Protein AF-A0A7S2W5F1-F1 (afdb_monomer_lite)

Organism: NCBI:txid49252

pLDDT: mean 77.16, std 18.02, range [29.55, 96.81]

Structure (mmCIF, N/CA/C/O backbone):
data_AF-A0A7S2W5F1-F1
#
_entry.id   AF-A0A7S2W5F1-F1
#
loop_
_atom_site.group_PDB
_atom_site.id
_atom_site.type_symbol
_atom_site.label_atom_id
_atom_site.label_alt_id
_atom_site.label_comp_id
_atom_site.label_asym_id
_atom_site.label_entity_id
_atom_site.label_seq_id
_atom_site.pdbx_PDB_ins_code
_atom_site.Cartn_x
_atom_site.Cartn_y
_atom_site.Cartn_z
_atom_site.occupancy
_atom_site.B_iso_or_equiv
_atom_site.auth_seq_id
_atom_site.auth_comp_id
_atom_site.auth_asym_id
_atom_site.auth_atom_id
_atom_site.pdbx_PDB_model_num
ATOM 1 N N . MET A 1 1 ? -7.943 10.386 21.290 1.00 49.34 1 MET A N 1
ATOM 2 C CA . MET A 1 1 ? -8.389 9.064 21.777 1.00 49.34 1 MET A CA 1
ATOM 3 C C . MET A 1 1 ? -7.141 8.239 22.047 1.00 49.34 1 MET A C 1
ATOM 5 O O . MET A 1 1 ? -6.298 8.182 21.162 1.00 49.34 1 MET A O 1
ATOM 9 N N . ASN A 1 2 ? -6.945 7.722 23.263 1.00 50.16 2 ASN A N 1
ATOM 10 C CA . ASN A 1 2 ? -5.728 6.978 23.593 1.00 50.16 2 ASN A CA 1
ATOM 11 C C . ASN A 1 2 ? -5.938 5.490 23.286 1.00 50.16 2 ASN A C 1
ATOM 13 O O . ASN A 1 2 ? -6.520 4.767 24.085 1.00 50.16 2 ASN A O 1
ATOM 17 N N . LEU A 1 3 ? -5.499 5.045 22.108 1.00 57.84 3 LEU A N 1
ATOM 18 C CA . LEU A 1 3 ? -5.614 3.647 21.672 1.00 57.84 3 LEU A CA 1
ATOM 19 C C . LEU A 1 3 ? -4.634 2.706 22.401 1.00 57.84 3 LEU A C 1
ATOM 21 O O . LEU A 1 3 ? -4.609 1.510 22.118 1.00 57.84 3 LEU A O 1
ATOM 25 N N . SER A 1 4 ? -3.827 3.213 23.343 1.00 61.28 4 SER A N 1
ATOM 26 C CA . SER A 1 4 ? -2.961 2.366 24.169 1.00 61.28 4 SER A CA 1
ATOM 27 C C . SER A 1 4 ? -3.756 1.465 25.118 1.00 61.28 4 SER A C 1
ATOM 29 O O . SER A 1 4 ? -3.290 0.377 25.460 1.00 61.28 4 SER A O 1
ATOM 31 N N . ASP A 1 5 ? -4.973 1.865 25.484 1.00 74.94 5 ASP A N 1
ATOM 32 C CA . ASP A 1 5 ? -5.845 1.087 26.350 1.00 74.94 5 ASP A CA 1
ATOM 33 C C . ASP A 1 5 ? -6.437 -0.137 25.621 1.00 74.94 5 ASP A C 1
ATOM 35 O O . ASP A 1 5 ? -6.997 -0.050 24.525 1.00 74.94 5 ASP A O 1
ATOM 39 N N . SER A 1 6 ? -6.282 -1.305 26.245 1.00 74.75 6 SER A N 1
ATOM 40 C CA . SER A 1 6 ? -6.742 -2.592 25.712 1.00 74.75 6 SER A CA 1
ATOM 41 C C . SER A 1 6 ? -8.266 -2.680 25.611 1.00 74.75 6 SER A C 1
ATOM 43 O O . SER A 1 6 ? -8.780 -3.266 24.659 1.00 74.75 6 SER A O 1
ATOM 45 N N . GLN A 1 7 ? -8.992 -2.043 26.535 1.00 77.00 7 GLN A N 1
ATOM 46 C CA . GLN A 1 7 ? -10.452 -2.028 26.531 1.00 77.00 7 GLN A CA 1
ATOM 47 C C . GLN A 1 7 ? -10.975 -1.189 25.361 1.00 77.00 7 GLN A C 1
ATOM 49 O O . GLN A 1 7 ? -11.834 -1.641 24.604 1.00 77.00 7 GLN A O 1
ATOM 54 N N . THR A 1 8 ? -10.384 -0.013 25.147 1.00 76.25 8 THR A N 1
ATOM 55 C CA . THR A 1 8 ? -10.672 0.845 23.991 1.00 76.25 8 THR A CA 1
ATOM 56 C C . THR A 1 8 ? -10.395 0.122 22.666 1.00 76.25 8 THR A C 1
ATOM 58 O O . THR A 1 8 ? -11.211 0.197 21.748 1.00 76.25 8 THR A O 1
ATOM 61 N N . ARG A 1 9 ? -9.295 -0.642 22.566 1.00 70.75 9 ARG A N 1
ATOM 62 C CA . ARG A 1 9 ? -9.002 -1.484 21.388 1.00 70.75 9 ARG A CA 1
ATOM 63 C C . ARG A 1 9 ? -10.037 -2.590 21.181 1.00 70.75 9 ARG A C 1
ATOM 65 O O . ARG A 1 9 ? -10.485 -2.782 20.054 1.00 70.75 9 ARG A O 1
ATOM 72 N N . GLY A 1 10 ? -10.455 -3.274 22.245 1.00 76.94 10 GLY A N 1
ATOM 73 C CA . GLY A 1 10 ? -11.486 -4.313 22.177 1.00 76.94 10 GLY A CA 1
ATOM 74 C C . GLY A 1 10 ? -12.832 -3.782 21.677 1.00 76.94 10 GLY A C 1
ATOM 75 O O . GLY A 1 10 ? -13.433 -4.374 20.782 1.00 76.94 10 GLY A O 1
ATOM 76 N N . ILE A 1 11 ? -13.263 -2.625 22.188 1.00 79.69 11 ILE A N 1
ATOM 77 C CA . ILE A 1 11 ? -14.489 -1.948 21.736 1.00 79.69 11 ILE A CA 1
ATOM 78 C C . ILE A 1 11 ? -14.371 -1.534 20.267 1.00 79.69 11 ILE A C 1
ATOM 80 O O . ILE A 1 11 ? -15.332 -1.688 19.511 1.00 79.69 11 ILE A O 1
ATOM 84 N N . LEU A 1 12 ? -13.204 -1.037 19.844 1.00 74.62 12 LEU A N 1
ATOM 85 C CA . LEU A 1 12 ? -12.971 -0.662 18.452 1.00 74.62 12 LEU A CA 1
ATOM 86 C C . LEU A 1 12 ? -13.108 -1.881 17.529 1.00 74.62 12 LEU A C 1
ATOM 88 O O . LEU A 1 12 ? -13.848 -1.816 16.558 1.00 74.62 12 LEU A O 1
ATOM 92 N N . ILE A 1 13 ? -12.469 -3.007 17.864 1.00 78.00 13 ILE A N 1
ATOM 93 C CA . ILE A 1 13 ? -12.552 -4.247 17.075 1.00 78.00 13 ILE A CA 1
ATOM 94 C C . ILE A 1 13 ? -14.000 -4.745 16.992 1.00 78.00 13 ILE A C 1
ATOM 96 O O . ILE A 1 13 ? -14.478 -5.058 15.906 1.00 78.00 13 ILE A O 1
ATOM 100 N N . GLN A 1 14 ? -14.723 -4.777 18.116 1.00 80.88 14 GLN A N 1
ATOM 101 C CA . GLN A 1 14 ? -16.132 -5.184 18.133 1.00 80.88 14 GLN A CA 1
ATOM 102 C C . GLN A 1 14 ? -17.005 -4.268 17.275 1.00 80.88 14 GLN A C 1
ATOM 104 O O . GLN A 1 14 ? -17.808 -4.752 16.481 1.00 80.88 14 GLN A O 1
ATOM 109 N N . SER A 1 15 ? -16.824 -2.953 17.402 1.00 77.88 15 SER A N 1
ATOM 110 C CA . SER A 1 15 ? -17.576 -1.975 16.613 1.00 77.88 15 SER A CA 1
ATOM 111 C C . SER A 1 15 ? -17.282 -2.134 15.127 1.00 77.88 15 SER A C 1
ATOM 113 O O . SER A 1 15 ? -18.192 -2.060 14.309 1.00 77.88 15 SER A O 1
ATOM 115 N N . VAL A 1 16 ? -16.031 -2.403 14.755 1.00 75.94 16 VAL A N 1
ATOM 116 C CA . VAL A 1 16 ? -15.701 -2.586 13.345 1.00 75.94 16 VAL A CA 1
ATOM 117 C C . VAL A 1 16 ? -16.269 -3.891 12.810 1.00 75.94 16 VAL A C 1
ATOM 119 O O . VAL A 1 16 ? -16.865 -3.870 11.746 1.00 75.94 16 VAL A O 1
ATOM 122 N N . ASN A 1 17 ? -16.193 -4.995 13.550 1.00 77.50 17 ASN A N 1
ATOM 123 C CA . ASN A 1 17 ? -16.805 -6.252 13.110 1.00 77.50 17 ASN A CA 1
ATOM 124 C C . ASN A 1 17 ? -18.324 -6.128 12.891 1.00 77.50 17 ASN A C 1
ATOM 126 O O . ASN A 1 17 ? -18.888 -6.852 12.075 1.00 77.50 17 ASN A O 1
ATOM 130 N N . LEU A 1 18 ? -18.986 -5.219 13.614 1.00 80.50 18 LEU A N 1
ATOM 131 C CA . LEU A 1 18 ? -20.414 -4.944 13.453 1.00 80.50 18 LEU A CA 1
ATOM 132 C C . LEU A 1 18 ? -20.710 -4.008 12.275 1.00 80.50 18 LEU A C 1
ATOM 134 O O . LEU A 1 18 ? -21.681 -4.232 11.558 1.00 80.50 18 LEU A O 1
ATOM 138 N N . TYR A 1 19 ? -19.887 -2.976 12.070 1.00 79.38 19 TYR A N 1
ATOM 139 C CA . TYR A 1 19 ? -20.209 -1.862 11.172 1.00 79.38 19 TYR A CA 1
ATOM 140 C C . TYR A 1 19 ? -19.257 -1.706 9.975 1.00 79.38 19 TYR A C 1
ATOM 142 O O . TYR A 1 19 ? -19.408 -0.758 9.207 1.00 79.38 19 TYR A O 1
ATOM 150 N N . SER A 1 20 ? -18.285 -2.600 9.768 1.00 74.25 20 SER A N 1
ATOM 151 C CA . SER A 1 20 ? -17.244 -2.474 8.732 1.00 74.25 20 SER A CA 1
ATOM 152 C C . SER A 1 20 ? -17.819 -2.197 7.343 1.00 74.25 20 SER A C 1
ATOM 154 O O . SER A 1 20 ? -17.382 -1.267 6.664 1.00 74.25 20 SER A O 1
ATOM 156 N N . LYS A 1 21 ? -18.862 -2.939 6.958 1.00 76.50 21 LYS A N 1
ATOM 157 C CA . LYS A 1 21 ? -19.559 -2.792 5.671 1.00 76.50 21 LYS A CA 1
ATOM 158 C C . LYS A 1 21 ? -20.173 -1.407 5.484 1.00 76.50 21 LYS A C 1
ATOM 160 O O . LYS A 1 21 ? -20.103 -0.843 4.398 1.00 76.50 21 LYS A O 1
ATOM 165 N N . GLU A 1 22 ? -20.754 -0.841 6.535 1.00 78.56 22 GLU A N 1
ATOM 166 C CA . GLU A 1 22 ? -21.352 0.498 6.501 1.00 78.56 22 GLU A CA 1
ATOM 167 C C . GLU A 1 22 ? -20.266 1.580 6.485 1.00 78.56 22 GLU A C 1
ATOM 169 O O . GLU A 1 22 ? -20.361 2.573 5.761 1.00 78.56 22 GLU A O 1
ATOM 174 N N . TRP A 1 23 ? -19.183 1.350 7.228 1.00 76.38 23 TRP A N 1
ATOM 175 C CA . TRP A 1 23 ? -18.046 2.260 7.320 1.00 76.38 23 TRP A CA 1
ATOM 176 C C . TRP A 1 23 ? -17.328 2.467 5.991 1.00 76.38 23 TRP A C 1
ATOM 178 O O . TRP A 1 23 ? -16.891 3.589 5.722 1.00 76.38 23 TRP A O 1
ATOM 188 N N . VAL A 1 24 ? -17.242 1.428 5.151 1.00 72.69 24 VAL A N 1
ATOM 189 C CA . VAL A 1 24 ? -16.678 1.514 3.790 1.00 72.69 24 VAL A CA 1
ATOM 190 C C . VAL A 1 24 ? -17.389 2.582 2.954 1.00 72.69 24 VAL A C 1
ATOM 192 O O . VAL A 1 24 ? -16.748 3.283 2.171 1.00 72.69 24 VAL A O 1
ATOM 195 N N . HIS A 1 25 ? -18.702 2.736 3.132 1.00 77.44 25 HIS A N 1
ATOM 196 C CA . HIS A 1 25 ? -19.520 3.674 2.361 1.00 77.44 25 HIS A CA 1
ATOM 197 C C . HIS A 1 25 ? -19.671 5.045 3.018 1.00 77.44 25 HIS A C 1
ATOM 199 O O . HIS A 1 25 ? -20.123 5.990 2.368 1.00 77.44 25 HIS A O 1
ATOM 205 N N . TRP A 1 26 ? -19.289 5.177 4.287 1.00 78.38 26 TRP A N 1
ATOM 206 C CA . TRP A 1 26 ? -19.363 6.452 4.977 1.00 78.38 26 TRP A CA 1
ATOM 207 C C . TRP A 1 26 ? -18.350 7.440 4.383 1.00 78.38 26 TRP A C 1
ATOM 209 O O . TRP A 1 26 ? -17.186 7.109 4.158 1.00 78.38 26 TRP A O 1
ATOM 219 N N . ARG A 1 27 ? -18.803 8.664 4.108 1.00 78.06 27 ARG A N 1
ATOM 220 C CA . ARG A 1 27 ? -17.997 9.746 3.534 1.00 78.06 27 ARG A CA 1
ATOM 221 C C . ARG A 1 27 ? -18.030 10.949 4.455 1.00 78.06 27 ARG A C 1
ATOM 223 O O . ARG A 1 27 ? -19.067 11.283 5.024 1.00 78.06 27 ARG A O 1
ATOM 230 N N . THR A 1 28 ? -16.887 11.598 4.585 1.00 83.69 28 THR A N 1
ATOM 231 C CA . THR A 1 28 ? -16.673 12.776 5.418 1.00 83.69 28 THR A CA 1
ATOM 232 C C . THR A 1 28 ? -15.712 13.724 4.705 1.00 83.69 28 THR A C 1
ATOM 234 O O . THR A 1 28 ? -14.936 13.300 3.855 1.00 83.69 28 THR A O 1
ATOM 237 N N . SER A 1 29 ? -15.685 14.999 5.093 1.00 87.31 29 SER A N 1
ATOM 238 C CA . SER A 1 29 ? -14.691 15.956 4.576 1.00 87.31 29 SER A CA 1
ATOM 239 C C . SER A 1 29 ? -13.243 15.590 4.934 1.00 87.31 29 SER A C 1
ATOM 241 O O . SER A 1 29 ? -12.304 16.122 4.348 1.00 87.31 29 SER A O 1
ATOM 243 N N . LEU A 1 30 ? -13.044 14.678 5.893 1.00 86.06 30 LEU A N 1
ATOM 244 C CA . LEU A 1 30 ? -11.728 14.136 6.224 1.00 86.06 30 LEU A CA 1
ATOM 245 C C . LEU A 1 30 ? -11.211 13.180 5.143 1.00 86.06 30 LEU A C 1
ATOM 247 O O . LEU A 1 30 ? -9.999 13.024 5.024 1.00 86.06 30 LEU A O 1
ATOM 251 N N . ASP A 1 31 ? -12.095 12.563 4.353 1.00 88.00 31 ASP A N 1
ATOM 252 C CA . ASP A 1 31 ? -11.690 11.717 3.226 1.00 88.00 31 ASP A CA 1
ATOM 253 C C . ASP A 1 31 ? -11.022 12.554 2.131 1.00 88.00 31 ASP A C 1
ATOM 255 O O . ASP A 1 31 ? -9.967 12.170 1.636 1.00 88.00 31 ASP A O 1
ATOM 259 N N . ASP A 1 32 ? -11.571 13.733 1.826 1.00 90.25 32 ASP A N 1
ATOM 260 C CA . ASP A 1 32 ? -10.995 14.651 0.835 1.00 90.25 32 ASP A CA 1
ATOM 261 C C . ASP A 1 32 ? -9.618 15.162 1.287 1.00 90.25 32 ASP A C 1
ATOM 263 O O . ASP A 1 32 ? -8.676 15.250 0.502 1.00 90.25 32 ASP A O 1
ATOM 267 N N . GLN A 1 33 ? -9.468 15.456 2.583 1.00 91.50 33 GLN A N 1
ATOM 268 C CA . GLN A 1 33 ? -8.180 15.860 3.156 1.00 91.50 33 GLN A CA 1
ATOM 269 C C . GLN A 1 33 ? -7.155 14.722 3.141 1.00 91.50 33 GLN A C 1
ATOM 271 O O . GLN A 1 33 ? -5.964 14.970 2.926 1.00 91.5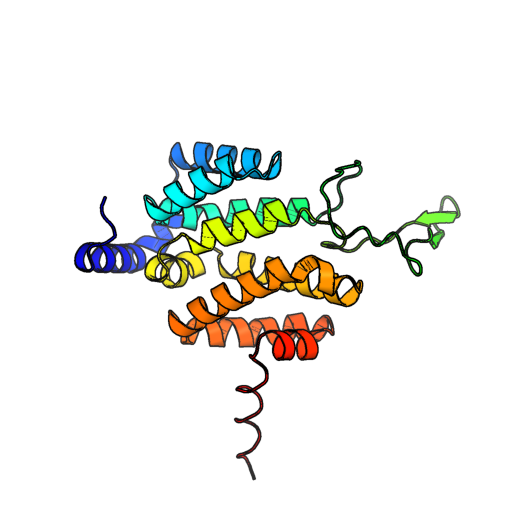0 33 GLN A O 1
ATOM 276 N N . LEU A 1 34 ? -7.604 13.485 3.376 1.00 93.12 34 LEU A N 1
ATOM 277 C CA . LEU A 1 34 ? -6.754 12.305 3.285 1.00 93.12 34 LEU A CA 1
ATOM 278 C C . LEU A 1 34 ? -6.281 12.096 1.844 1.00 93.12 34 LEU A C 1
ATOM 280 O O . LEU A 1 34 ? -5.085 11.900 1.649 1.00 93.12 34 LEU A O 1
ATOM 284 N N . ASP A 1 35 ? -7.173 12.199 0.854 1.00 93.69 35 ASP A N 1
ATOM 285 C CA . ASP A 1 35 ? -6.808 12.068 -0.564 1.00 93.69 35 ASP A CA 1
ATOM 286 C C . ASP A 1 35 ? -5.767 13.124 -0.960 1.00 93.69 35 ASP A C 1
ATOM 288 O O . ASP A 1 35 ? -4.676 12.775 -1.405 1.00 93.69 35 ASP A O 1
ATOM 292 N N . LEU A 1 36 ? -6.013 14.400 -0.641 1.00 93.44 36 LEU A N 1
ATOM 293 C CA . LEU A 1 36 ? -5.057 15.489 -0.888 1.00 93.44 36 LEU A CA 1
ATOM 294 C C . LEU A 1 36 ? -3.694 15.256 -0.220 1.00 93.44 36 LEU A C 1
ATOM 296 O O . LEU A 1 36 ? -2.648 15.558 -0.798 1.00 93.44 36 LEU A O 1
ATOM 300 N N . SER A 1 37 ? -3.683 14.716 1.001 1.00 93.56 37 SER A N 1
ATOM 301 C CA . SER A 1 37 ? -2.439 14.407 1.718 1.00 93.56 37 SER A CA 1
ATOM 302 C C . SER A 1 37 ? -1.668 13.265 1.049 1.00 93.56 37 SER A C 1
ATOM 304 O O . SER A 1 37 ? -0.441 13.321 0.956 1.00 93.56 37 SER A O 1
ATOM 306 N N . ILE A 1 38 ? -2.374 12.247 0.549 1.00 94.00 38 ILE A N 1
ATOM 307 C CA . ILE A 1 38 ? -1.786 11.131 -0.202 1.00 94.00 38 ILE A CA 1
ATOM 308 C C . ILE A 1 38 ? -1.260 11.611 -1.562 1.00 94.00 38 ILE A C 1
ATOM 310 O O . ILE A 1 38 ? -0.165 11.214 -1.960 1.00 94.00 38 ILE A O 1
ATOM 314 N N . GLU A 1 39 ? -1.978 12.492 -2.256 1.00 92.62 39 GLU A N 1
ATOM 315 C CA . GLU A 1 39 ? -1.513 13.116 -3.501 1.00 92.62 39 GLU A CA 1
ATOM 316 C C . GLU A 1 39 ? -0.250 13.955 -3.272 1.00 92.62 39 GLU A C 1
ATOM 318 O O . GLU A 1 39 ? 0.723 13.842 -4.019 1.00 92.62 39 GLU A O 1
ATOM 323 N N . CYS A 1 40 ? -0.214 14.740 -2.193 1.00 91.81 40 CYS A N 1
ATOM 324 C CA . CYS A 1 40 ? 0.966 15.508 -1.801 1.00 91.81 40 CYS A CA 1
ATOM 325 C C . CYS A 1 40 ? 2.171 14.605 -1.491 1.00 91.81 40 CYS A C 1
ATOM 327 O O . CYS A 1 40 ? 3.291 14.930 -1.889 1.00 91.81 40 CYS A O 1
ATOM 329 N N . LEU A 1 41 ? 1.952 13.465 -0.822 1.00 93.00 41 LEU A N 1
ATOM 330 C CA . LEU A 1 41 ? 2.987 12.449 -0.618 1.00 93.00 41 LEU A CA 1
ATOM 331 C C . LEU A 1 41 ? 3.478 11.876 -1.956 1.00 93.00 41 LEU A C 1
ATOM 333 O O . LEU A 1 41 ? 4.677 11.686 -2.124 1.00 93.00 41 LEU A O 1
ATOM 337 N N . ALA A 1 42 ? 2.576 11.618 -2.904 1.00 89.88 42 ALA A N 1
ATOM 338 C CA . ALA A 1 42 ? 2.919 11.082 -4.220 1.00 89.88 42 ALA A CA 1
ATOM 339 C C . ALA A 1 42 ? 3.779 12.047 -5.046 1.00 89.88 42 ALA A C 1
ATOM 341 O O . ALA A 1 42 ? 4.724 11.620 -5.704 1.00 89.88 42 ALA A O 1
ATOM 342 N N . MET A 1 43 ? 3.463 13.344 -4.998 1.00 87.50 43 MET A N 1
ATOM 343 C CA . MET A 1 43 ? 4.211 14.380 -5.715 1.00 87.50 43 MET A CA 1
ATOM 344 C C . MET A 1 43 ? 5.577 14.667 -5.088 1.00 87.50 43 MET A C 1
ATOM 346 O O . MET A 1 43 ? 6.505 15.059 -5.792 1.00 87.50 43 MET A O 1
ATOM 350 N N . ASN A 1 44 ? 5.696 14.527 -3.767 1.00 86.88 44 ASN A N 1
ATOM 351 C CA . ASN A 1 44 ? 6.930 14.789 -3.036 1.00 86.88 44 ASN A CA 1
ATOM 352 C C . ASN A 1 44 ? 7.025 13.857 -1.815 1.00 86.88 44 ASN A C 1
ATOM 354 O O . ASN A 1 44 ? 6.596 14.242 -0.716 1.00 86.88 44 ASN A O 1
ATOM 358 N N . PRO A 1 45 ? 7.590 12.645 -1.987 1.00 85.81 45 PRO A N 1
ATOM 359 C CA . PRO A 1 45 ? 7.716 11.657 -0.921 1.00 85.81 45 PRO A CA 1
ATOM 360 C C . PRO A 1 45 ? 8.796 12.070 0.088 1.00 85.81 45 PRO A C 1
ATOM 362 O O . PRO A 1 45 ? 9.915 11.561 0.098 1.00 85.81 45 PRO A O 1
ATOM 365 N N . ASN A 1 46 ? 8.468 13.033 0.947 1.00 88.81 46 ASN A N 1
ATOM 366 C CA . ASN A 1 46 ? 9.351 13.505 2.006 1.00 88.81 46 ASN A CA 1
ATOM 367 C C . ASN A 1 46 ? 8.924 12.994 3.387 1.00 88.81 46 ASN A C 1
ATOM 369 O O . ASN A 1 46 ? 7.753 12.719 3.662 1.00 88.81 46 ASN A O 1
ATOM 373 N N . GLN A 1 47 ? 9.904 12.955 4.291 1.00 89.56 47 GLN A N 1
ATOM 374 C CA . GLN A 1 47 ? 9.746 12.449 5.654 1.00 89.56 47 GLN A CA 1
ATOM 375 C C . GLN A 1 47 ? 8.645 13.174 6.444 1.00 89.56 47 GLN A C 1
ATOM 377 O O . GLN A 1 47 ? 7.982 12.566 7.280 1.00 89.56 47 GLN A O 1
ATOM 382 N N . ARG A 1 48 ? 8.414 14.469 6.185 1.00 91.50 48 ARG A N 1
ATOM 383 C CA . ARG A 1 48 ? 7.390 15.245 6.897 1.00 91.50 48 ARG A CA 1
ATOM 384 C C . ARG A 1 48 ? 5.981 14.785 6.523 1.00 91.50 48 ARG A C 1
ATOM 386 O O . ARG A 1 48 ? 5.165 14.591 7.419 1.00 91.50 48 ARG A O 1
ATOM 393 N N . GLN A 1 49 ? 5.696 14.607 5.232 1.00 91.62 49 GLN A N 1
ATOM 394 C CA . GLN A 1 49 ? 4.386 14.127 4.772 1.00 91.62 49 GLN A CA 1
ATOM 395 C C . GLN A 1 49 ? 4.110 12.711 5.270 1.00 91.62 49 GLN A C 1
ATOM 397 O O . GLN A 1 49 ? 3.035 12.430 5.801 1.00 91.62 49 GLN A O 1
ATOM 402 N N . GLN A 1 50 ? 5.123 11.849 5.191 1.00 94.50 50 GLN A N 1
ATOM 403 C CA . GLN A 1 50 ? 5.061 10.509 5.750 1.00 94.50 50 GLN A CA 1
ATOM 404 C C . GLN A 1 50 ? 4.727 10.536 7.252 1.00 94.50 50 GLN A C 1
ATOM 406 O O . GLN A 1 50 ? 3.793 9.865 7.677 1.00 94.50 50 GLN A O 1
ATOM 411 N N . GLN A 1 51 ? 5.432 11.341 8.056 1.00 94.31 51 GLN A N 1
ATOM 412 C CA . GLN A 1 51 ? 5.182 11.448 9.499 1.00 94.31 51 GLN A CA 1
ATOM 413 C C . GLN A 1 51 ? 3.762 11.919 9.819 1.00 94.31 51 GLN A C 1
ATOM 415 O O . GLN A 1 51 ? 3.135 11.376 10.726 1.00 94.31 51 GLN A O 1
ATOM 420 N N . ILE A 1 52 ? 3.241 12.905 9.082 1.00 93.88 52 ILE A N 1
ATOM 421 C CA . ILE A 1 52 ? 1.872 13.403 9.273 1.00 93.88 52 ILE A CA 1
ATOM 422 C C . ILE A 1 52 ? 0.862 12.276 9.036 1.00 93.88 52 ILE A C 1
ATOM 424 O O . ILE A 1 52 ? -0.014 12.053 9.874 1.00 93.88 52 ILE A O 1
ATOM 428 N N . LEU A 1 53 ? 1.007 11.537 7.935 1.00 95.81 53 LEU A N 1
ATOM 429 C CA . LEU A 1 53 ? 0.121 10.422 7.604 1.00 95.81 53 LEU A CA 1
ATOM 430 C C . LEU A 1 53 ? 0.271 9.246 8.580 1.00 95.81 53 LEU A C 1
ATOM 432 O O . LEU A 1 53 ? -0.735 8.659 8.967 1.00 95.81 53 LEU A O 1
ATOM 436 N N . SER A 1 54 ? 1.482 8.942 9.053 1.00 96.12 54 SER A N 1
ATOM 437 C CA . SER A 1 54 ? 1.700 7.926 10.091 1.00 96.12 54 SER A CA 1
ATOM 438 C C . SER A 1 54 ? 1.076 8.322 11.433 1.00 96.12 54 SER A C 1
ATOM 440 O O . SER A 1 54 ? 0.483 7.497 12.122 1.00 96.12 54 SER A O 1
ATOM 442 N N . GLU A 1 55 ? 1.167 9.590 11.833 1.00 94.06 55 GLU A N 1
ATOM 443 C CA . GLU A 1 55 ? 0.500 10.071 13.047 1.00 94.06 55 GLU A CA 1
ATOM 444 C C . GLU A 1 55 ? -1.025 10.055 12.902 1.00 94.06 55 GLU A C 1
ATOM 446 O O . GLU A 1 55 ? -1.734 9.701 13.849 1.00 94.06 55 GLU A O 1
ATOM 451 N N . LEU A 1 56 ? -1.542 10.376 11.714 1.00 93.69 56 LEU A N 1
ATOM 452 C CA . LEU A 1 56 ? -2.961 10.241 11.403 1.00 93.69 56 LEU A CA 1
ATOM 453 C C . LEU A 1 56 ? -3.409 8.776 11.496 1.00 93.69 56 LEU A C 1
ATOM 455 O O . LEU A 1 56 ? -4.417 8.497 12.139 1.00 93.69 56 LEU A O 1
ATOM 459 N N . ALA A 1 57 ? -2.636 7.845 10.936 1.00 94.31 57 ALA A N 1
ATOM 460 C CA . ALA A 1 57 ? -2.890 6.407 10.977 1.00 94.31 57 ALA A CA 1
ATOM 461 C C . ALA A 1 57 ? -2.911 5.846 12.405 1.00 94.31 57 ALA A C 1
ATOM 463 O O . ALA A 1 57 ? -3.786 5.051 12.747 1.00 94.31 57 ALA A O 1
ATOM 464 N N . LYS A 1 58 ? -2.016 6.321 13.277 1.00 91.62 58 LYS A N 1
ATOM 465 C CA . LYS A 1 58 ? -2.024 5.956 14.701 1.00 91.62 58 LYS A CA 1
ATOM 466 C C . LYS A 1 58 ? -3.235 6.512 15.445 1.00 91.62 58 LYS A C 1
ATOM 468 O O . LYS A 1 58 ? -3.755 5.843 16.328 1.00 91.62 58 LYS A O 1
ATOM 473 N N . ARG A 1 59 ? -3.658 7.747 15.148 1.00 89.94 59 ARG A N 1
ATOM 474 C CA . ARG A 1 59 ? -4.733 8.442 15.887 1.00 89.94 59 ARG A CA 1
ATOM 475 C C . ARG A 1 59 ? -6.134 8.088 15.394 1.00 89.94 59 ARG A C 1
ATOM 477 O O . ARG A 1 59 ? -7.057 8.024 16.204 1.00 89.94 59 ARG A O 1
ATOM 484 N N . TYR A 1 60 ? -6.282 7.870 14.091 1.00 88.94 60 TYR A N 1
ATOM 485 C CA . TYR A 1 60 ? -7.546 7.630 13.395 1.00 88.94 60 TYR A CA 1
ATOM 486 C C . TYR A 1 60 ? -7.410 6.442 12.430 1.00 88.94 60 TYR A C 1
ATOM 488 O O . TYR A 1 60 ? -7.570 6.599 11.217 1.00 88.94 60 TYR A O 1
ATOM 496 N N . PRO A 1 61 ? -7.124 5.233 12.943 1.00 89.88 61 PRO A N 1
ATOM 497 C CA . PRO A 1 61 ? -6.772 4.095 12.102 1.00 89.88 61 PRO A CA 1
ATOM 498 C C . PRO A 1 61 ? -7.873 3.727 11.109 1.00 89.88 61 PRO A C 1
ATOM 500 O O . PRO A 1 61 ? -7.577 3.479 9.951 1.00 89.88 61 PRO A O 1
ATOM 503 N N . LEU A 1 62 ? -9.146 3.785 11.503 1.00 87.81 62 LEU A N 1
ATOM 504 C CA . LEU A 1 62 ? -10.262 3.445 10.612 1.00 87.81 62 LEU A CA 1
ATOM 505 C C . LEU A 1 62 ? -10.410 4.398 9.421 1.00 87.81 62 LEU A C 1
ATOM 507 O O . LEU A 1 62 ? -10.773 3.956 8.334 1.00 87.81 62 LEU A O 1
ATOM 511 N N . LEU A 1 63 ? -10.088 5.683 9.606 1.00 90.56 63 LEU A N 1
ATOM 512 C CA . LEU A 1 63 ? -10.089 6.659 8.517 1.00 90.56 63 LEU A CA 1
ATOM 513 C C . LEU A 1 63 ? -9.022 6.293 7.476 1.00 90.56 63 LEU A C 1
ATOM 515 O O . LEU A 1 63 ? -9.308 6.249 6.282 1.00 90.56 63 LEU A O 1
ATOM 519 N N . VAL A 1 64 ? -7.806 5.981 7.932 1.00 93.25 64 VAL A N 1
ATOM 520 C CA . VAL A 1 64 ? -6.695 5.626 7.037 1.00 93.25 64 VAL A CA 1
ATOM 521 C C . VAL A 1 64 ? -6.905 4.254 6.397 1.00 93.25 64 VAL A C 1
ATOM 523 O O . VAL A 1 64 ? -6.657 4.102 5.204 1.00 93.25 64 VAL A O 1
ATOM 526 N N . VAL A 1 65 ? -7.428 3.278 7.146 1.00 91.88 65 VAL A N 1
ATOM 527 C CA . VAL A 1 65 ? -7.768 1.946 6.625 1.00 91.88 65 VAL A CA 1
ATOM 528 C C . VAL A 1 65 ? -8.808 2.049 5.504 1.00 91.88 65 VAL A C 1
ATOM 530 O O . VAL A 1 65 ? -8.633 1.433 4.456 1.00 91.88 65 VAL A O 1
ATOM 533 N N . ARG A 1 66 ? -9.833 2.900 5.647 1.00 89.88 66 ARG A N 1
ATOM 534 C CA . ARG A 1 66 ? -10.791 3.168 4.560 1.00 89.88 66 ARG A CA 1
ATOM 535 C C . ARG A 1 66 ? -10.117 3.776 3.328 1.00 89.88 66 ARG A C 1
ATOM 537 O O . ARG A 1 66 ? -10.529 3.503 2.203 1.00 89.88 66 ARG A O 1
ATOM 544 N N . GLY A 1 67 ? -9.061 4.561 3.525 1.00 91.62 67 GLY A N 1
ATOM 545 C CA . GLY A 1 67 ? -8.239 5.161 2.474 1.00 91.62 67 GLY A CA 1
ATOM 546 C C . GLY A 1 67 ? -7.229 4.225 1.797 1.00 91.62 67 GLY A C 1
ATOM 547 O O . GLY A 1 67 ? -6.530 4.677 0.894 1.00 91.62 67 GLY A O 1
ATOM 548 N N . ILE A 1 68 ? -7.138 2.936 2.157 1.00 94.50 68 ILE A N 1
ATOM 549 C CA . ILE A 1 68 ? -6.179 1.983 1.548 1.00 94.50 68 ILE A CA 1
ATOM 550 C C . ILE A 1 68 ? -6.276 1.937 0.015 1.00 94.50 68 ILE A C 1
ATOM 552 O O . ILE A 1 68 ? -5.261 1.860 -0.687 1.00 94.50 68 ILE A O 1
ATOM 556 N N . HIS A 1 69 ? -7.486 2.048 -0.529 1.00 92.62 69 HIS A N 1
ATOM 557 C CA . HIS A 1 69 ? -7.706 2.106 -1.973 1.00 92.62 69 HIS A CA 1
ATOM 558 C C . HIS A 1 69 ? -7.028 3.318 -2.643 1.00 92.62 69 HIS A C 1
ATOM 560 O O . HIS A 1 69 ? -6.583 3.204 -3.786 1.00 92.62 69 HIS A O 1
ATOM 566 N N . LEU A 1 70 ? -6.894 4.451 -1.941 1.00 94.44 70 LEU A N 1
ATOM 567 C CA . LEU A 1 70 ? -6.201 5.647 -2.431 1.00 94.44 70 LEU A CA 1
ATOM 568 C C . LEU A 1 70 ? -4.699 5.382 -2.548 1.00 94.44 70 LEU A C 1
ATOM 570 O O . LEU A 1 70 ? -4.124 5.608 -3.609 1.00 94.44 70 LEU A O 1
ATOM 574 N N . PHE A 1 71 ? -4.084 4.789 -1.518 1.00 96.31 71 PHE A N 1
ATOM 575 C CA . PHE A 1 71 ? -2.684 4.352 -1.580 1.00 96.31 71 PHE A CA 1
ATOM 576 C C . PHE A 1 71 ? -2.451 3.359 -2.721 1.00 96.31 71 PHE A C 1
ATOM 578 O O . PHE A 1 71 ? -1.509 3.503 -3.497 1.00 96.31 71 PHE A O 1
ATOM 585 N N . THR A 1 72 ? -3.351 2.386 -2.873 1.00 95.81 72 THR A N 1
ATOM 586 C CA . THR A 1 72 ? -3.291 1.395 -3.956 1.00 95.81 72 THR A CA 1
ATOM 587 C C . THR A 1 72 ? -3.356 2.066 -5.330 1.00 95.81 72 THR A C 1
ATOM 589 O O . THR A 1 72 ? -2.573 1.728 -6.218 1.00 95.81 72 THR A O 1
ATOM 592 N N . ARG A 1 73 ? -4.262 3.035 -5.518 1.00 95.06 73 ARG A N 1
ATOM 593 C CA . ARG A 1 73 ? -4.384 3.830 -6.751 1.00 95.06 73 ARG A CA 1
ATOM 594 C C . ARG A 1 73 ? -3.096 4.599 -7.040 1.00 95.06 73 ARG A C 1
ATOM 596 O O . ARG A 1 73 ? -2.581 4.504 -8.152 1.00 95.06 73 ARG A O 1
ATOM 603 N N . THR A 1 74 ? -2.559 5.291 -6.041 1.00 93.75 74 THR A N 1
ATOM 604 C CA . THR A 1 74 ? -1.326 6.078 -6.145 1.00 93.75 74 THR A CA 1
ATOM 605 C C . THR A 1 74 ? -0.125 5.214 -6.528 1.00 93.75 74 THR A C 1
ATOM 607 O O . THR A 1 74 ? 0.585 5.534 -7.477 1.00 93.75 74 THR A O 1
ATOM 610 N N . LEU A 1 75 ? 0.076 4.069 -5.869 1.00 94.38 75 LEU A N 1
ATOM 611 C CA . LEU A 1 75 ? 1.178 3.158 -6.197 1.00 94.38 75 LEU A CA 1
ATOM 612 C C . LEU A 1 75 ? 1.003 2.492 -7.572 1.00 94.38 75 LEU A C 1
ATOM 614 O O . LEU A 1 75 ? 1.978 2.315 -8.304 1.00 94.38 75 LEU A O 1
ATOM 618 N N . LYS A 1 76 ? -0.235 2.160 -7.972 1.00 93.19 76 LYS A N 1
ATOM 619 C CA . LYS A 1 76 ? -0.523 1.661 -9.329 1.00 93.19 76 LYS A CA 1
ATOM 620 C C . LYS A 1 76 ? -0.123 2.688 -10.386 1.00 93.19 76 LYS A C 1
ATOM 622 O O . LYS A 1 76 ? 0.464 2.301 -11.398 1.00 93.19 76 LYS A O 1
ATOM 627 N N . GLN A 1 77 ? -0.428 3.964 -10.152 1.00 90.81 77 GLN A N 1
ATOM 628 C CA . GLN A 1 77 ? -0.047 5.067 -11.034 1.00 90.81 77 GLN A CA 1
ATOM 629 C C . GLN A 1 77 ? 1.468 5.290 -11.056 1.00 90.81 77 GLN A C 1
ATOM 631 O O . GLN A 1 77 ? 2.016 5.458 -12.138 1.00 90.81 77 GLN A O 1
ATOM 636 N N . ASP A 1 78 ? 2.152 5.224 -9.912 1.00 88.38 78 ASP A N 1
ATOM 637 C CA . ASP A 1 78 ? 3.611 5.382 -9.847 1.00 88.38 78 ASP A CA 1
ATOM 638 C C . ASP A 1 78 ? 4.361 4.274 -10.604 1.00 88.38 78 ASP A C 1
ATOM 640 O O . ASP A 1 78 ? 5.272 4.562 -11.380 1.00 88.38 78 ASP A O 1
ATOM 644 N N . GLY A 1 79 ? 3.923 3.019 -10.445 1.00 86.12 79 GLY A N 1
ATOM 645 C CA . GLY A 1 79 ? 4.446 1.886 -11.215 1.00 86.12 79 GLY A CA 1
ATOM 646 C C . GLY A 1 79 ? 4.034 1.900 -12.694 1.00 86.12 79 GLY A C 1
ATOM 647 O O . GLY A 1 79 ? 4.561 1.124 -13.495 1.00 86.12 79 GLY A O 1
ATOM 648 N N . SER A 1 80 ? 3.088 2.764 -13.076 1.00 84.06 80 SER A N 1
ATOM 649 C CA . SER A 1 80 ? 2.714 2.985 -14.470 1.00 84.06 80 SER A CA 1
ATOM 650 C C . SER A 1 80 ? 3.635 4.033 -15.095 1.00 84.06 80 SER A C 1
ATOM 652 O O . SER A 1 80 ? 4.013 5.029 -14.483 1.00 84.06 80 SER A O 1
ATOM 654 N N . PHE A 1 81 ? 4.020 3.815 -16.349 1.00 67.19 81 PHE A N 1
ATOM 655 C CA . PHE A 1 81 ? 4.935 4.711 -17.049 1.00 67.19 81 PHE A CA 1
ATOM 656 C C . PHE A 1 81 ? 4.369 6.142 -17.153 1.00 67.19 81 PHE A C 1
ATOM 658 O O . PHE A 1 81 ? 3.315 6.349 -17.756 1.00 67.19 81 PHE A O 1
ATOM 665 N N . SER A 1 82 ? 5.107 7.138 -16.644 1.00 55.16 82 SER A N 1
ATOM 666 C CA . SER A 1 82 ? 4.924 8.549 -17.008 1.00 55.16 82 SER A CA 1
ATOM 667 C C . SER A 1 82 ? 6.083 8.991 -17.907 1.00 55.16 82 SER A C 1
ATOM 669 O O . SER A 1 82 ? 7.242 8.647 -17.681 1.00 55.16 82 SER A O 1
ATOM 671 N N . LYS A 1 83 ? 5.760 9.731 -18.973 1.00 48.75 83 LYS A N 1
ATOM 672 C CA . LYS A 1 83 ? 6.667 10.104 -20.076 1.00 48.75 83 LYS A CA 1
ATOM 673 C C . LYS A 1 83 ? 7.837 11.029 -19.696 1.00 48.75 83 LYS A C 1
ATOM 675 O O . LYS A 1 83 ? 8.576 11.427 -20.592 1.00 48.75 83 LYS A O 1
ATOM 680 N N . TYR A 1 84 ? 8.030 11.379 -18.426 1.00 43.22 84 TYR A N 1
ATOM 681 C CA . TYR A 1 84 ? 8.929 12.464 -18.039 1.00 43.22 84 TYR A CA 1
ATOM 682 C C . TYR A 1 84 ? 9.985 12.066 -17.007 1.00 43.22 84 TYR A C 1
ATOM 684 O O . TYR A 1 84 ? 9.884 11.079 -16.284 1.00 43.22 84 TYR A O 1
ATOM 692 N N . SER A 1 85 ? 11.079 12.819 -17.060 1.00 46.97 85 SER A N 1
ATOM 693 C CA . SER A 1 85 ? 12.334 12.633 -16.350 1.00 46.97 85 SER A CA 1
ATOM 694 C C . SER A 1 85 ? 12.207 12.891 -14.849 1.00 46.97 85 SER A C 1
ATOM 696 O O . SER A 1 85 ? 12.730 13.883 -14.351 1.00 46.97 85 SER A O 1
ATOM 698 N N . ASP A 1 86 ? 11.565 11.988 -14.121 1.00 53.38 86 ASP A N 1
ATOM 699 C CA . ASP A 1 86 ? 11.623 12.023 -12.662 1.00 53.38 86 ASP A CA 1
ATOM 700 C C . ASP A 1 86 ? 12.955 11.410 -12.216 1.00 53.38 86 ASP A C 1
ATOM 702 O O . ASP A 1 86 ? 13.190 10.205 -12.336 1.00 53.38 86 ASP A O 1
ATOM 706 N N . ILE A 1 87 ? 13.859 12.279 -11.759 1.00 52.72 87 ILE A N 1
ATOM 707 C CA . ILE A 1 87 ? 15.226 11.972 -11.298 1.00 52.72 87 ILE A CA 1
ATOM 708 C C . ILE A 1 87 ? 15.221 10.980 -10.114 1.00 52.72 87 ILE A C 1
ATOM 710 O O . ILE A 1 87 ? 16.221 10.315 -9.859 1.00 52.72 87 ILE A O 1
ATOM 714 N N . GLU A 1 88 ? 14.082 10.821 -9.437 1.00 55.19 88 GLU A N 1
ATOM 715 C CA . GLU A 1 88 ? 13.914 9.984 -8.244 1.00 55.19 88 GLU A CA 1
ATOM 716 C C . GLU A 1 88 ? 13.353 8.580 -8.530 1.00 55.19 88 GLU A C 1
ATOM 718 O O . GLU A 1 88 ? 13.312 7.732 -7.632 1.00 55.19 88 GLU A O 1
ATOM 723 N N . LYS A 1 89 ? 12.953 8.291 -9.778 1.00 60.38 89 LYS A N 1
ATOM 724 C CA . LYS A 1 89 ? 12.423 6.972 -10.141 1.00 60.38 89 LYS A CA 1
ATOM 725 C C . LYS A 1 89 ? 13.540 5.932 -10.246 1.00 60.38 89 LYS A C 1
ATOM 727 O O . LYS A 1 89 ? 14.430 6.012 -11.095 1.00 60.38 89 LYS A O 1
ATOM 732 N N . ARG A 1 90 ? 13.456 4.903 -9.403 1.00 61.22 90 ARG A N 1
ATOM 733 C CA . ARG A 1 90 ? 14.277 3.687 -9.456 1.00 61.22 90 ARG A CA 1
ATOM 734 C C . ARG A 1 90 ? 13.714 2.706 -10.491 1.00 61.22 90 ARG A C 1
ATOM 736 O O . ARG A 1 90 ? 12.640 2.915 -11.057 1.00 61.22 90 ARG A O 1
ATOM 743 N N . GLY A 1 91 ? 14.492 1.672 -10.813 1.00 50.94 91 GLY A N 1
ATOM 744 C CA . GLY A 1 91 ? 14.157 0.696 -11.861 1.00 50.94 91 GLY A CA 1
ATOM 745 C C . GLY A 1 91 ? 14.651 1.061 -13.269 1.00 50.94 91 GLY A C 1
ATOM 746 O O . GLY A 1 91 ? 14.462 0.298 -14.212 1.00 50.94 91 GLY A O 1
ATOM 747 N N . ARG A 1 92 ? 15.371 2.183 -13.440 1.00 52.62 92 ARG A N 1
ATOM 748 C CA . ARG A 1 92 ? 16.121 2.436 -14.680 1.00 52.62 92 ARG A CA 1
ATOM 749 C C . ARG A 1 92 ? 17.331 1.515 -14.754 1.00 52.62 92 ARG A C 1
ATOM 751 O O . ARG A 1 92 ? 18.448 1.893 -14.412 1.00 52.62 92 ARG A O 1
ATOM 758 N N . VAL A 1 93 ? 17.113 0.309 -15.258 1.00 47.31 93 VAL A N 1
ATOM 759 C CA . VAL A 1 93 ? 18.198 -0.460 -15.847 1.00 47.31 93 VAL A CA 1
ATOM 760 C C . VAL A 1 93 ? 18.625 0.277 -17.115 1.00 47.31 93 VAL A C 1
ATOM 762 O O . VAL A 1 93 ? 18.033 0.127 -18.179 1.00 47.31 93 VAL A O 1
ATOM 765 N N . ASN A 1 94 ? 19.657 1.111 -16.988 1.00 44.03 94 ASN A N 1
ATOM 766 C CA . ASN A 1 94 ? 20.439 1.589 -18.131 1.00 44.03 94 ASN A CA 1
ATOM 767 C C . ASN A 1 94 ? 21.297 0.460 -18.744 1.00 44.03 94 ASN A C 1
ATOM 769 O O . ASN A 1 94 ? 21.960 0.680 -19.753 1.00 44.03 94 ASN A O 1
ATOM 773 N N . ASN A 1 95 ? 21.264 -0.752 -18.178 1.00 38.59 95 ASN A N 1
ATOM 774 C CA . ASN A 1 95 ? 21.973 -1.916 -18.692 1.00 38.59 95 ASN A CA 1
ATOM 775 C C . ASN A 1 95 ? 21.088 -2.820 -19.570 1.00 38.59 95 ASN A C 1
ATOM 777 O O . ASN A 1 95 ? 20.353 -3.674 -19.094 1.00 38.59 95 ASN A O 1
ATOM 781 N N . LEU A 1 96 ? 21.240 -2.636 -20.882 1.00 49.12 96 LEU A N 1
ATOM 782 C CA . LEU A 1 96 ? 21.618 -3.718 -21.798 1.00 49.12 96 LEU A CA 1
ATOM 783 C C . LEU A 1 96 ? 20.814 -5.029 -21.678 1.00 49.12 96 LEU A C 1
ATOM 785 O O . LEU A 1 96 ? 21.188 -5.900 -20.903 1.00 49.12 96 LEU A O 1
ATOM 789 N N . LEU A 1 97 ? 19.762 -5.175 -22.499 1.00 44.16 97 LEU A N 1
ATOM 790 C CA . LEU A 1 97 ? 19.539 -6.349 -23.377 1.00 44.16 97 LEU A CA 1
ATOM 791 C C . LEU A 1 97 ? 18.185 -6.293 -24.119 1.00 44.16 97 LEU A C 1
ATOM 793 O O . LEU A 1 97 ? 18.120 -6.779 -25.237 1.00 44.16 97 LEU A O 1
ATOM 797 N N . ASN A 1 98 ? 17.143 -5.638 -23.577 1.00 48.56 98 ASN A N 1
ATOM 798 C CA . ASN A 1 98 ? 15.774 -5.715 -24.143 1.00 48.56 98 ASN A CA 1
ATOM 799 C C . ASN A 1 98 ? 15.033 -4.376 -24.350 1.00 48.56 98 ASN A C 1
ATOM 801 O O . ASN A 1 98 ? 13.842 -4.377 -24.646 1.00 48.56 98 ASN A O 1
ATOM 805 N N . ASN A 1 99 ? 15.700 -3.226 -24.210 1.00 54.28 99 ASN A N 1
ATOM 806 C CA . ASN A 1 99 ? 15.056 -1.909 -24.372 1.00 54.28 99 ASN A CA 1
ATOM 807 C C . ASN A 1 99 ? 15.317 -1.263 -25.748 1.00 54.28 99 ASN A C 1
ATOM 809 O O . ASN A 1 99 ? 15.100 -0.058 -25.938 1.00 54.28 99 ASN A O 1
ATOM 813 N N . GLU A 1 100 ? 15.813 -2.051 -26.705 1.00 58.09 100 GLU A N 1
ATOM 814 C CA . GLU A 1 100 ? 15.905 -1.613 -28.091 1.00 58.09 100 GLU A CA 1
ATOM 815 C C . GLU A 1 100 ? 14.499 -1.512 -28.693 1.00 58.09 100 GLU A C 1
ATOM 817 O O . GLU A 1 100 ? 13.653 -2.373 -28.444 1.00 58.09 100 GLU A O 1
ATOM 822 N N . PRO A 1 101 ? 14.204 -0.445 -29.453 1.00 66.12 101 PRO A N 1
ATOM 823 C CA . PRO A 1 101 ? 12.928 -0.350 -30.135 1.00 66.12 101 PRO A CA 1
ATOM 824 C C . PRO A 1 101 ? 12.771 -1.526 -31.107 1.00 66.12 101 PRO A C 1
ATOM 826 O O . PRO A 1 101 ? 13.595 -1.695 -32.002 1.00 66.12 101 PRO A O 1
ATOM 829 N N . MET A 1 102 ? 11.711 -2.309 -30.936 1.00 70.12 102 MET A N 1
ATOM 830 C CA . MET A 1 102 ? 11.338 -3.402 -31.827 1.00 70.12 102 MET A CA 1
ATOM 831 C C . MET A 1 102 ? 10.514 -2.872 -32.995 1.00 70.12 102 MET A C 1
ATOM 833 O O . MET A 1 102 ? 9.744 -1.925 -32.845 1.00 70.12 102 MET A O 1
ATOM 837 N N . ASP A 1 103 ? 10.632 -3.511 -34.149 1.00 79.50 103 ASP A N 1
ATOM 838 C CA . ASP A 1 103 ? 9.872 -3.142 -35.336 1.00 79.50 103 ASP A CA 1
ATOM 839 C C . ASP A 1 103 ? 8.480 -3.796 -35.313 1.00 79.50 103 ASP A C 1
ATOM 841 O O . ASP A 1 103 ? 8.323 -5.000 -35.518 1.00 79.50 103 ASP A O 1
ATOM 845 N N . ALA A 1 104 ? 7.443 -2.991 -35.091 1.00 77.38 104 ALA A N 1
ATOM 846 C CA . ALA A 1 104 ? 6.048 -3.375 -35.246 1.00 77.38 104 ALA A CA 1
ATOM 847 C C . ALA A 1 104 ? 5.571 -3.039 -36.663 1.00 77.38 104 ALA A C 1
ATOM 849 O O . ALA A 1 104 ? 5.508 -1.873 -37.062 1.00 77.38 104 ALA A O 1
ATOM 850 N N . ARG A 1 105 ? 5.204 -4.065 -37.437 1.00 83.19 105 ARG A N 1
ATOM 851 C CA . ARG A 1 105 ? 4.575 -3.871 -38.749 1.00 83.19 105 ARG A CA 1
ATOM 852 C C . ARG A 1 105 ? 3.113 -3.484 -38.565 1.00 83.19 105 ARG A C 1
ATOM 854 O O . ARG A 1 105 ? 2.339 -4.228 -37.973 1.00 83.19 105 ARG A O 1
ATOM 861 N N . THR A 1 106 ? 2.741 -2.337 -39.114 1.00 83.81 106 THR A N 1
ATOM 862 C CA . THR A 1 106 ? 1.364 -1.835 -39.153 1.00 83.81 106 THR A CA 1
ATOM 863 C C . THR A 1 106 ? 0.923 -1.622 -40.600 1.00 83.81 106 THR A C 1
ATOM 865 O O . THR A 1 106 ? 1.746 -1.652 -41.516 1.00 83.81 106 THR A O 1
ATOM 868 N N . SER A 1 107 ? -0.363 -1.341 -40.821 1.00 84.56 107 SER A N 1
ATOM 869 C CA . SER A 1 107 ? -0.889 -0.936 -42.135 1.00 84.56 107 SER A CA 1
ATOM 870 C C . SER A 1 107 ? -0.259 0.353 -42.682 1.00 84.56 107 SER A C 1
ATOM 872 O O . SER A 1 107 ? -0.378 0.624 -43.872 1.00 84.56 107 SER A O 1
ATOM 874 N N . PHE A 1 108 ? 0.414 1.138 -41.833 1.00 85.56 108 PHE A N 1
ATOM 875 C CA . PHE A 1 108 ? 1.054 2.410 -42.181 1.00 85.56 108 PHE A CA 1
ATOM 876 C C . PHE A 1 108 ? 2.582 2.307 -42.334 1.00 85.56 108 PHE A C 1
ATOM 878 O O . PHE A 1 108 ? 3.236 3.312 -42.596 1.00 85.56 108 PHE A O 1
ATOM 885 N N . GLY A 1 109 ? 3.163 1.112 -42.163 1.00 89.44 109 GLY A N 1
ATOM 886 C CA . GLY A 1 109 ? 4.608 0.879 -42.229 1.00 89.44 109 GLY A CA 1
ATOM 887 C C . GLY A 1 109 ? 5.188 0.274 -40.949 1.00 89.44 109 GLY A C 1
ATOM 888 O O . GLY A 1 109 ? 4.464 -0.266 -40.107 1.00 89.44 109 GLY A O 1
ATOM 889 N N . ILE A 1 110 ? 6.515 0.336 -40.822 1.00 85.94 110 ILE A N 1
ATOM 890 C CA . ILE A 1 110 ? 7.255 -0.183 -39.666 1.00 85.94 110 ILE A CA 1
ATOM 891 C C . ILE A 1 110 ? 7.359 0.914 -38.604 1.00 85.94 110 ILE A C 1
ATOM 893 O O . ILE A 1 110 ? 7.923 1.978 -38.857 1.00 85.94 110 ILE A O 1
ATOM 897 N N . LEU A 1 111 ? 6.824 0.647 -37.413 1.00 81.38 111 LEU A N 1
ATOM 898 C CA . LEU A 1 111 ? 6.947 1.510 -36.242 1.00 81.38 111 LEU A CA 1
ATOM 899 C C . LEU A 1 111 ? 7.931 0.909 -35.248 1.00 81.38 111 LEU A C 1
ATOM 901 O O . LEU A 1 111 ? 7.869 -0.276 -34.948 1.00 81.38 111 LEU A O 1
ATOM 905 N N . LYS A 1 112 ? 8.781 1.751 -34.669 1.00 77.12 112 LYS A N 1
ATOM 906 C CA . LYS A 1 112 ? 9.656 1.364 -33.564 1.00 77.12 112 LYS A CA 1
ATOM 907 C C . LYS A 1 112 ? 8.899 1.451 -32.241 1.00 77.12 112 LYS A C 1
ATOM 909 O O . LYS A 1 112 ? 8.532 2.544 -31.814 1.00 77.12 112 LYS A O 1
ATOM 914 N N . VAL A 1 113 ? 8.676 0.316 -31.586 1.00 67.56 113 VAL A N 1
ATOM 915 C CA . VAL A 1 113 ? 7.949 0.203 -30.314 1.00 67.56 113 VAL A CA 1
ATOM 916 C C . VAL A 1 113 ? 8.873 -0.257 -29.192 1.00 67.56 113 VAL A C 1
ATOM 918 O O . VAL A 1 113 ? 9.758 -1.078 -29.399 1.00 67.56 113 VAL A O 1
ATOM 921 N N . ARG A 1 114 ? 8.663 0.255 -27.979 1.00 68.88 114 ARG A N 1
ATOM 922 C CA . ARG A 1 114 ? 9.277 -0.294 -26.764 1.00 68.88 114 ARG A CA 1
ATOM 923 C C . ARG A 1 114 ? 8.176 -0.859 -25.889 1.00 68.88 114 ARG A C 1
ATOM 925 O O . ARG A 1 114 ? 7.207 -0.158 -25.603 1.00 68.88 114 ARG A O 1
ATOM 932 N N . VAL A 1 115 ? 8.326 -2.112 -25.481 1.00 63.94 115 VAL A N 1
ATOM 933 C CA . VAL A 1 115 ? 7.420 -2.741 -24.521 1.00 63.94 115 VAL A CA 1
ATOM 934 C C . VAL A 1 115 ? 7.969 -2.470 -23.129 1.00 63.94 115 VAL A C 1
ATOM 936 O O . VAL A 1 115 ? 9.093 -2.846 -22.814 1.00 63.94 115 VAL A O 1
ATOM 939 N N . THR A 1 116 ? 7.183 -1.791 -22.301 1.00 67.31 116 THR A N 1
ATOM 940 C CA . THR A 1 116 ? 7.521 -1.536 -20.899 1.00 67.31 116 THR A CA 1
ATOM 941 C C . THR A 1 116 ? 6.497 -2.216 -20.006 1.00 67.31 116 THR A C 1
ATOM 943 O O . THR A 1 116 ? 5.296 -2.003 -20.176 1.00 67.31 116 THR A O 1
ATOM 946 N N . HIS A 1 117 ? 6.965 -3.005 -19.044 1.00 72.00 117 HIS A N 1
ATOM 947 C CA . HIS A 1 117 ? 6.106 -3.640 -18.049 1.00 72.00 117 HIS A CA 1
ATOM 948 C C . HIS A 1 117 ? 5.747 -2.651 -16.932 1.00 72.00 117 HIS A C 1
ATOM 950 O O . HIS A 1 117 ? 6.531 -1.758 -16.599 1.00 72.00 117 HIS A O 1
ATOM 956 N N . TRP A 1 118 ? 4.561 -2.811 -16.339 1.00 85.06 118 TRP A N 1
ATOM 957 C CA . TRP A 1 118 ? 4.225 -2.113 -15.097 1.00 85.06 118 TRP A CA 1
ATOM 958 C C . TRP A 1 118 ? 5.251 -2.466 -14.016 1.00 85.06 118 TRP A C 1
ATOM 960 O O . TRP A 1 118 ? 5.719 -3.600 -13.956 1.00 85.06 118 TRP A O 1
ATOM 970 N N . GLY A 1 119 ? 5.621 -1.497 -13.183 1.00 80.00 119 GLY A N 1
ATOM 971 C CA . GLY A 1 119 ? 6.611 -1.689 -12.130 1.00 80.00 119 GLY A CA 1
ATOM 972 C C . GLY A 1 119 ? 8.048 -1.773 -12.643 1.00 80.00 119 GLY A C 1
ATOM 973 O O . GLY A 1 119 ? 8.946 -1.957 -11.832 1.00 80.00 119 GLY A O 1
ATOM 974 N N . TYR A 1 120 ? 8.299 -1.602 -13.951 1.00 78.12 120 TYR A N 1
ATOM 975 C CA . TYR A 1 120 ? 9.657 -1.452 -14.495 1.00 78.12 120 TYR A CA 1
ATOM 976 C C . TYR A 1 120 ? 10.363 -0.224 -13.902 1.00 78.12 120 TYR A C 1
ATOM 978 O O . TYR A 1 120 ? 11.559 -0.256 -13.638 1.00 78.12 120 TYR A O 1
ATOM 986 N N . SER A 1 121 ? 9.612 0.850 -13.650 1.00 79.62 121 SER A N 1
ATOM 987 C CA . SER A 1 121 ? 10.084 2.053 -12.971 1.00 79.62 121 SER A CA 1
ATOM 988 C C . SER A 1 121 ? 9.107 2.437 -11.866 1.00 79.62 121 SER A C 1
ATOM 990 O O . SER A 1 121 ? 7.903 2.273 -12.044 1.00 79.62 121 SER A O 1
ATOM 992 N N . PHE A 1 122 ? 9.631 2.904 -10.735 1.00 86.75 122 PHE A N 1
ATOM 993 C CA . PHE A 1 122 ? 8.845 3.260 -9.554 1.00 86.75 122 PHE A CA 1
ATOM 994 C C . PHE A 1 122 ? 9.650 4.176 -8.620 1.00 86.75 122 PHE A C 1
ATOM 996 O O . PHE A 1 122 ? 10.879 4.246 -8.705 1.00 86.75 122 PHE A O 1
ATOM 1003 N N . THR A 1 123 ? 8.981 4.848 -7.692 1.00 87.81 123 THR A N 1
ATOM 1004 C CA . THR A 1 123 ? 9.597 5.779 -6.739 1.00 87.81 123 THR A CA 1
ATOM 1005 C C . THR A 1 123 ? 9.772 5.107 -5.375 1.00 87.81 123 THR A C 1
ATOM 1007 O O . THR A 1 123 ? 8.876 5.149 -4.538 1.00 87.81 123 THR A O 1
ATOM 1010 N N . GLU A 1 124 ? 10.916 4.466 -5.102 1.00 87.00 124 GLU A N 1
ATOM 1011 C CA . GLU A 1 124 ? 11.109 3.705 -3.846 1.00 87.00 124 GLU A CA 1
ATOM 1012 C C . GLU A 1 124 ? 10.785 4.482 -2.554 1.00 87.00 124 GLU A C 1
ATOM 1014 O O . GLU A 1 124 ? 10.150 3.887 -1.676 1.00 87.00 124 GLU A O 1
ATOM 1019 N N . PRO A 1 125 ? 11.130 5.780 -2.411 1.00 89.31 125 PRO A N 1
ATOM 1020 C CA . PRO A 1 125 ? 10.723 6.562 -1.244 1.00 89.31 125 PRO A CA 1
ATOM 1021 C C . PRO A 1 125 ? 9.204 6.605 -1.036 1.00 89.31 125 PRO A C 1
ATOM 1023 O O . PRO A 1 125 ? 8.747 6.501 0.101 1.00 89.31 125 PRO A O 1
ATOM 1026 N N . LEU A 1 126 ? 8.414 6.681 -2.113 1.00 92.38 126 LEU A N 1
ATOM 1027 C CA . LEU A 1 126 ? 6.951 6.645 -2.051 1.00 92.38 126 LEU A CA 1
ATOM 1028 C C . LEU A 1 126 ? 6.450 5.283 -1.568 1.00 92.38 126 LEU A C 1
ATOM 1030 O O . LEU A 1 126 ? 5.669 5.215 -0.624 1.00 92.38 126 LEU A O 1
ATOM 1034 N N . TRP A 1 127 ? 6.936 4.196 -2.168 1.00 94.25 127 TRP A N 1
ATOM 1035 C CA . TRP A 1 127 ? 6.537 2.833 -1.797 1.00 94.25 127 TRP A CA 1
ATOM 1036 C C . TRP A 1 127 ? 6.893 2.510 -0.348 1.00 94.25 127 TRP A C 1
ATOM 1038 O O . TRP A 1 127 ? 6.081 1.947 0.385 1.00 94.25 127 TRP A O 1
ATOM 1048 N N . THR A 1 128 ? 8.085 2.925 0.079 1.00 93.50 128 THR A N 1
ATOM 1049 C CA . THR A 1 128 ? 8.543 2.781 1.463 1.00 93.50 128 THR A CA 1
ATOM 1050 C C . THR A 1 128 ? 7.678 3.603 2.414 1.00 93.50 128 THR A C 1
ATOM 1052 O O . THR A 1 128 ? 7.216 3.068 3.417 1.00 93.50 128 THR A O 1
ATOM 1055 N N . SER A 1 129 ? 7.389 4.863 2.069 1.00 95.19 129 SER A N 1
ATOM 1056 C CA . SER A 1 129 ? 6.545 5.746 2.882 1.00 95.19 129 SER A CA 1
ATOM 1057 C C . SER A 1 129 ? 5.141 5.179 3.059 1.00 95.19 129 SER A C 1
ATOM 1059 O O . SER A 1 129 ? 4.624 5.169 4.171 1.00 95.19 129 SER A O 1
ATOM 1061 N N . VAL A 1 130 ? 4.526 4.677 1.981 1.00 96.75 130 VAL A N 1
ATOM 1062 C CA . VAL A 1 130 ? 3.199 4.052 2.048 1.00 96.75 130 VAL A CA 1
ATOM 1063 C C . VAL A 1 130 ? 3.224 2.841 2.971 1.00 96.75 130 VAL A C 1
ATOM 1065 O O . VAL A 1 130 ? 2.364 2.738 3.841 1.00 96.75 130 VAL A O 1
ATOM 1068 N N . LEU A 1 131 ? 4.218 1.962 2.837 1.00 96.06 131 LEU A N 1
ATOM 1069 C CA . LEU A 1 131 ? 4.332 0.795 3.708 1.00 96.06 131 LEU A CA 1
ATOM 1070 C C . LEU A 1 131 ? 4.497 1.202 5.182 1.00 96.06 131 LEU A C 1
ATOM 1072 O O . LEU A 1 131 ? 3.796 0.680 6.039 1.00 96.06 131 LEU A O 1
ATOM 1076 N N . GLU A 1 132 ? 5.327 2.206 5.476 1.00 95.38 132 GLU A N 1
ATOM 1077 C CA . GLU A 1 132 ? 5.524 2.722 6.839 1.00 95.38 132 GLU A CA 1
ATOM 1078 C C . GLU A 1 132 ? 4.275 3.409 7.420 1.00 95.38 132 GLU A C 1
ATOM 1080 O O . GLU A 1 132 ? 4.028 3.334 8.626 1.00 95.38 132 GLU A O 1
ATOM 1085 N N . ILE A 1 133 ? 3.466 4.076 6.591 1.00 96.81 133 ILE A N 1
ATOM 1086 C CA . ILE A 1 133 ? 2.170 4.628 7.010 1.00 96.81 133 ILE A CA 1
ATOM 1087 C C . ILE A 1 133 ? 1.210 3.491 7.361 1.00 96.81 133 ILE A C 1
ATOM 1089 O O . ILE A 1 133 ? 0.581 3.531 8.418 1.00 96.81 133 ILE A O 1
ATOM 1093 N N . ILE A 1 134 ? 1.127 2.462 6.519 1.00 96.44 134 ILE A N 1
ATOM 1094 C CA . ILE A 1 134 ? 0.261 1.305 6.757 1.00 96.44 134 ILE A CA 1
ATOM 1095 C C . ILE A 1 134 ? 0.695 0.537 8.011 1.00 96.44 134 ILE A C 1
ATOM 1097 O O . ILE A 1 134 ? -0.140 0.272 8.870 1.00 96.44 134 ILE A O 1
ATOM 1101 N N . ASP A 1 135 ? 1.991 0.283 8.187 1.00 94.81 135 ASP A N 1
ATOM 1102 C CA . ASP A 1 135 ? 2.545 -0.404 9.364 1.00 94.81 135 ASP A CA 1
ATOM 1103 C C . ASP A 1 135 ? 2.368 0.391 10.669 1.00 94.81 135 ASP A C 1
ATOM 1105 O O . ASP A 1 135 ? 2.473 -0.164 11.764 1.00 94.81 135 ASP A O 1
ATOM 1109 N N . SER A 1 136 ? 2.092 1.696 10.582 1.00 95.00 136 SER A N 1
ATOM 1110 C CA . SER A 1 136 ? 1.801 2.526 11.755 1.00 95.00 136 SER A CA 1
ATOM 1111 C C . SER A 1 136 ? 0.365 2.378 12.274 1.00 95.00 136 SER A C 1
ATOM 1113 O O . SER A 1 136 ? 0.072 2.799 13.397 1.00 95.00 136 SER A O 1
ATOM 1115 N N . ILE A 1 137 ? -0.524 1.761 11.488 1.00 94.06 137 ILE A N 1
ATOM 1116 C CA . ILE A 1 137 ? -1.884 1.412 11.906 1.00 94.06 137 ILE A CA 1
ATOM 1117 C C . ILE A 1 137 ? -1.786 0.281 12.945 1.00 94.06 137 ILE A C 1
ATOM 1119 O O . ILE A 1 137 ? -1.064 -0.691 12.719 1.00 94.06 137 ILE A O 1
ATOM 1123 N N . PRO A 1 138 ? -2.521 0.340 14.074 1.00 91.75 138 PRO A N 1
ATOM 1124 C CA . PRO A 1 138 ? -2.562 -0.762 15.029 1.00 91.75 138 PRO A CA 1
ATOM 1125 C C . PRO A 1 138 ? -2.921 -2.082 14.336 1.00 91.75 138 PRO A C 1
ATOM 1127 O O . PRO A 1 138 ? -3.942 -2.175 13.649 1.00 91.75 138 PRO A O 1
ATOM 1130 N N . LYS A 1 139 ? -2.078 -3.103 14.517 1.00 91.12 139 LYS A N 1
ATOM 1131 C CA . LYS A 1 139 ? -2.155 -4.386 13.799 1.00 91.12 139 LYS A CA 1
ATOM 1132 C C . LYS A 1 139 ? -3.515 -5.073 13.931 1.00 91.12 139 LYS A C 1
ATOM 1134 O O . LYS A 1 139 ? -3.992 -5.677 12.977 1.00 91.12 139 LYS A O 1
ATOM 1139 N N . GLU A 1 140 ? -4.159 -4.944 15.089 1.00 85.44 140 GLU A N 1
ATOM 1140 C CA . GLU A 1 140 ? -5.469 -5.533 15.360 1.00 85.44 140 GLU A CA 1
ATOM 1141 C C . GLU A 1 140 ? -6.567 -4.879 14.513 1.00 85.44 140 GLU A C 1
ATOM 1143 O O . GLU A 1 140 ? -7.551 -5.522 14.169 1.00 85.44 140 GLU A O 1
ATOM 1148 N N . VAL A 1 141 ? -6.384 -3.610 14.142 1.00 87.19 141 VAL A N 1
ATOM 1149 C CA . VAL A 1 141 ? -7.289 -2.882 13.250 1.00 87.19 141 VAL A CA 1
ATOM 1150 C C . VAL A 1 141 ? -6.947 -3.183 11.796 1.00 87.19 141 VAL A C 1
ATOM 1152 O O . VAL A 1 141 ? -7.840 -3.508 11.015 1.00 87.19 141 VAL A O 1
ATOM 1155 N N . LEU A 1 142 ? -5.661 -3.123 11.441 1.00 92.00 142 LEU A N 1
ATOM 1156 C CA . LEU A 1 142 ? -5.186 -3.343 10.077 1.00 92.00 142 LEU A CA 1
ATOM 1157 C C . LEU A 1 142 ? -5.547 -4.743 9.558 1.00 92.00 142 LEU A C 1
ATOM 1159 O O . LEU A 1 142 ? -6.139 -4.862 8.490 1.00 92.00 142 LEU A O 1
ATOM 1163 N N . TYR A 1 143 ? -5.245 -5.794 10.324 1.00 90.31 143 TYR A N 1
ATOM 1164 C CA . TYR A 1 143 ? -5.428 -7.186 9.891 1.00 90.31 143 TYR A CA 1
ATOM 1165 C C . TYR A 1 143 ? -6.797 -7.785 10.227 1.00 90.31 143 TYR A C 1
ATOM 1167 O O . TYR A 1 143 ? -7.048 -8.938 9.885 1.00 90.31 143 TYR A O 1
ATOM 1175 N N . ALA A 1 144 ? -7.685 -7.029 10.873 1.00 84.44 144 ALA A N 1
ATOM 1176 C CA . ALA A 1 144 ? -9.103 -7.373 10.947 1.00 84.44 144 ALA A CA 1
ATOM 1177 C C . ALA A 1 144 ? -9.878 -6.608 9.867 1.00 84.44 144 ALA A C 1
ATOM 1179 O O . ALA A 1 144 ? -10.396 -7.183 8.917 1.00 84.44 144 ALA A O 1
ATOM 1180 N N . CYS A 1 145 ? -9.876 -5.283 9.975 1.00 83.62 145 CYS A N 1
ATOM 1181 C CA . CYS A 1 145 ? -10.736 -4.394 9.201 1.00 83.62 145 CYS A CA 1
ATOM 1182 C C . CYS A 1 145 ? -10.145 -4.086 7.828 1.00 83.62 145 CYS A C 1
ATOM 1184 O O . CYS A 1 145 ? -10.863 -3.976 6.839 1.00 83.62 145 CYS A O 1
ATOM 1186 N N . GLY A 1 146 ? -8.821 -3.935 7.761 1.00 87.31 146 GLY A N 1
ATOM 1187 C CA . GLY A 1 146 ? -8.143 -3.565 6.524 1.00 87.31 146 GLY A CA 1
ATOM 1188 C C . GLY A 1 146 ? -8.285 -4.604 5.429 1.00 87.31 146 GLY A C 1
ATOM 1189 O O . GLY A 1 146 ? -8.303 -4.228 4.261 1.00 87.31 146 GLY A O 1
ATOM 1190 N N . ILE A 1 147 ? -8.479 -5.876 5.779 1.00 88.62 147 ILE A N 1
ATOM 1191 C CA . ILE A 1 147 ? -8.742 -6.943 4.808 1.00 88.62 147 ILE A CA 1
ATOM 1192 C C . ILE A 1 147 ? -9.986 -6.617 3.976 1.00 88.62 147 ILE A C 1
ATOM 1194 O O . ILE A 1 147 ? -9.916 -6.628 2.749 1.00 88.62 147 ILE A O 1
ATOM 1198 N N . GLU A 1 148 ? -11.091 -6.247 4.626 1.00 84.75 148 GLU A N 1
ATOM 1199 C CA . GLU A 1 148 ? -12.336 -5.865 3.944 1.00 84.75 148 GLU A CA 1
ATOM 1200 C C . GLU A 1 148 ? -12.223 -4.523 3.204 1.00 84.75 148 GLU A C 1
ATOM 1202 O O . GLU A 1 148 ? -12.987 -4.258 2.279 1.00 84.75 148 GLU A O 1
ATOM 1207 N N . MET A 1 149 ? -11.256 -3.682 3.584 1.00 87.69 149 MET A N 1
ATOM 1208 C CA . MET A 1 149 ? -11.022 -2.358 2.994 1.00 87.69 149 MET A CA 1
ATOM 1209 C C . MET A 1 149 ? -9.897 -2.337 1.941 1.00 87.69 149 MET A C 1
ATOM 1211 O O . MET A 1 149 ? -9.428 -1.266 1.556 1.00 87.69 149 MET A O 1
ATOM 1215 N N . GLY A 1 150 ? -9.478 -3.505 1.440 1.00 89.31 150 GLY A N 1
ATOM 1216 C CA . GLY A 1 150 ? -8.554 -3.615 0.303 1.00 89.31 150 GLY A CA 1
ATOM 1217 C C . GLY A 1 150 ? -7.071 -3.728 0.667 1.00 89.31 150 GLY A C 1
ATOM 1218 O O . GLY A 1 150 ? -6.214 -3.530 -0.193 1.00 89.31 150 GLY A O 1
ATOM 1219 N N . LEU A 1 151 ? -6.727 -4.070 1.915 1.00 94.31 151 LEU A N 1
ATOM 1220 C CA . LEU A 1 151 ? -5.336 -4.317 2.327 1.00 94.31 151 LEU A CA 1
ATOM 1221 C C . LEU A 1 151 ? -4.667 -5.392 1.466 1.00 94.31 151 LEU A C 1
ATOM 1223 O O . LEU A 1 151 ? -3.509 -5.242 1.084 1.00 94.31 151 L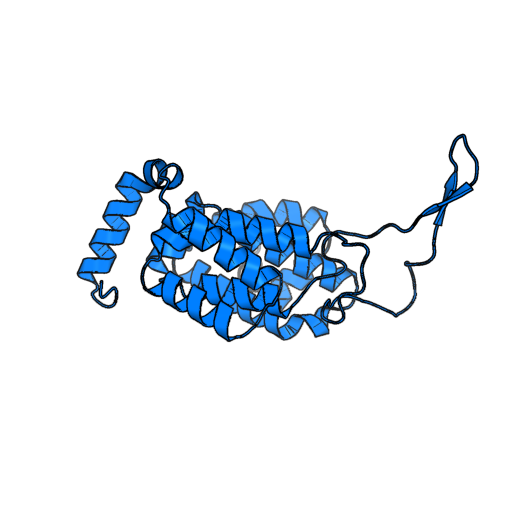EU A O 1
ATOM 1227 N N . LEU A 1 152 ? -5.392 -6.464 1.140 1.00 92.81 152 LEU A N 1
ATOM 1228 C CA . LEU A 1 152 ? -4.847 -7.560 0.338 1.00 92.81 152 LEU A CA 1
ATOM 1229 C C . LEU A 1 152 ? -4.488 -7.106 -1.083 1.00 92.81 152 LEU A C 1
ATOM 1231 O O . LEU A 1 152 ? -3.467 -7.540 -1.612 1.00 92.81 152 LEU A O 1
ATOM 1235 N N . ASP A 1 153 ? -5.258 -6.184 -1.669 1.00 92.44 153 ASP A N 1
ATOM 1236 C CA . ASP A 1 153 ? -4.949 -5.596 -2.978 1.00 92.44 153 ASP A CA 1
ATOM 1237 C C . ASP A 1 153 ? -3.670 -4.757 -2.929 1.00 92.44 153 ASP A C 1
ATOM 1239 O O . ASP A 1 153 ? -2.848 -4.809 -3.848 1.00 92.44 153 ASP A O 1
ATOM 1243 N N . LEU A 1 154 ? -3.481 -4.007 -1.840 1.00 95.31 154 LEU A N 1
ATOM 1244 C CA . LEU A 1 154 ? -2.268 -3.234 -1.611 1.00 95.31 154 LEU A CA 1
ATOM 1245 C C . LEU A 1 154 ? -1.048 -4.155 -1.451 1.00 95.31 154 LEU A C 1
ATOM 1247 O O . LEU A 1 154 ? -0.033 -3.945 -2.114 1.00 95.31 154 LEU A O 1
ATOM 1251 N N . LEU A 1 155 ? -1.143 -5.207 -0.631 1.00 93.25 155 LEU A N 1
ATOM 1252 C CA . LEU A 1 155 ? -0.062 -6.185 -0.450 1.00 93.25 155 LEU A CA 1
ATOM 1253 C C . LEU A 1 155 ? 0.265 -6.927 -1.757 1.00 93.25 155 LEU A C 1
ATOM 1255 O O . LEU A 1 155 ? 1.438 -7.101 -2.091 1.00 93.25 155 LEU A O 1
ATOM 1259 N N . ASN A 1 156 ? -0.752 -7.295 -2.542 1.00 90.44 156 ASN A N 1
ATOM 1260 C CA . ASN A 1 156 ? -0.580 -7.892 -3.870 1.00 90.44 156 ASN A CA 1
ATOM 1261 C C . ASN A 1 156 ? 0.193 -6.975 -4.823 1.00 90.44 156 ASN A C 1
ATOM 1263 O O . ASN A 1 156 ? 0.992 -7.445 -5.640 1.00 90.44 156 ASN A O 1
ATOM 1267 N N . LEU A 1 157 ? -0.019 -5.665 -4.710 1.00 92.00 157 LEU A N 1
ATOM 1268 C CA . LEU A 1 157 ? 0.694 -4.675 -5.502 1.00 92.00 157 LEU A CA 1
ATOM 1269 C C . LEU A 1 157 ? 2.184 -4.610 -5.132 1.00 92.00 157 LEU A C 1
ATOM 1271 O O . LEU A 1 157 ? 3.027 -4.606 -6.030 1.00 92.00 157 LEU A O 1
ATOM 1275 N N . PHE A 1 158 ? 2.516 -4.636 -3.836 1.00 92.06 158 PHE A N 1
ATOM 1276 C CA . PHE A 1 158 ? 3.904 -4.742 -3.365 1.00 92.06 158 PHE A CA 1
ATOM 1277 C C . PHE A 1 158 ? 4.575 -6.027 -3.860 1.00 92.06 158 PHE A C 1
ATOM 1279 O O . PHE A 1 158 ? 5.666 -5.968 -4.428 1.00 92.06 158 PHE A O 1
A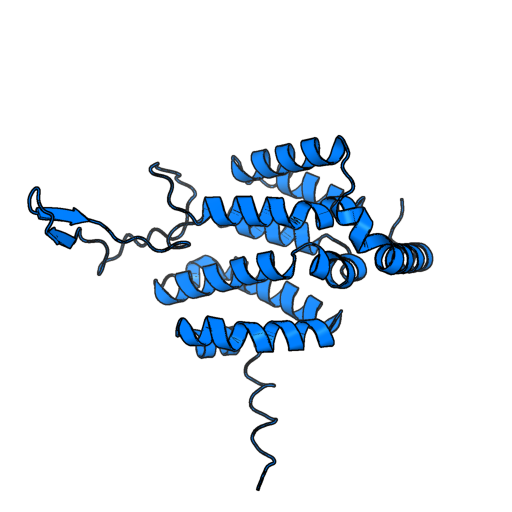TOM 1286 N N . MET A 1 159 ? 3.906 -7.176 -3.726 1.00 88.25 159 MET A N 1
ATOM 1287 C CA . MET A 1 159 ? 4.430 -8.455 -4.219 1.00 88.25 159 MET A CA 1
ATOM 1288 C C . MET A 1 159 ? 4.667 -8.432 -5.733 1.00 88.25 159 MET A C 1
ATOM 1290 O O . MET A 1 159 ? 5.711 -8.886 -6.203 1.00 88.25 159 MET A O 1
ATOM 1294 N N . SER A 1 160 ? 3.738 -7.844 -6.493 1.00 87.00 160 SER A N 1
ATOM 1295 C CA . SER A 1 160 ? 3.860 -7.702 -7.947 1.00 87.00 160 SER A CA 1
ATOM 1296 C C . SER A 1 160 ? 5.051 -6.830 -8.343 1.00 87.00 160 SER A C 1
ATOM 1298 O O . SER A 1 160 ? 5.795 -7.203 -9.246 1.00 87.00 160 SER A O 1
ATOM 1300 N N . LEU A 1 161 ? 5.269 -5.695 -7.665 1.00 87.25 161 LEU A N 1
ATOM 1301 C CA . LEU A 1 161 ? 6.424 -4.838 -7.943 1.00 87.25 161 LEU A CA 1
ATOM 1302 C C . LEU A 1 161 ? 7.730 -5.600 -7.709 1.00 87.25 161 LEU A C 1
ATOM 1304 O O . LEU A 1 161 ? 8.635 -5.561 -8.539 1.00 87.25 161 LEU A O 1
ATOM 1308 N N . ILE A 1 162 ? 7.832 -6.305 -6.584 1.00 85.75 162 ILE A N 1
ATOM 1309 C CA . ILE A 1 162 ? 9.045 -7.037 -6.226 1.00 85.75 162 ILE A CA 1
ATOM 1310 C C . ILE A 1 162 ? 9.312 -8.160 -7.233 1.00 85.75 162 ILE A C 1
ATOM 1312 O O . ILE A 1 162 ? 10.464 -8.326 -7.632 1.00 85.75 162 ILE A O 1
ATOM 1316 N N . ALA A 1 163 ? 8.282 -8.885 -7.679 1.00 80.81 163 ALA A N 1
ATOM 1317 C CA . ALA A 1 163 ? 8.414 -9.892 -8.732 1.00 80.81 163 ALA A CA 1
ATOM 1318 C C . ALA A 1 163 ? 9.007 -9.293 -10.016 1.00 80.81 163 ALA A C 1
ATOM 1320 O O . ALA A 1 163 ? 10.038 -9.767 -10.491 1.00 80.81 163 ALA A O 1
ATOM 1321 N N . VAL A 1 164 ? 8.443 -8.180 -10.497 1.00 80.56 164 VAL A N 1
ATOM 1322 C CA . VAL A 1 164 ? 8.950 -7.473 -11.685 1.00 80.56 164 VAL A CA 1
ATOM 1323 C C . VAL A 1 164 ? 10.402 -7.029 -11.492 1.00 80.56 164 VAL A C 1
ATOM 1325 O O . VAL A 1 164 ? 11.240 -7.216 -12.368 1.00 80.56 164 VAL A O 1
ATOM 1328 N N . GLN A 1 165 ? 10.746 -6.467 -10.335 1.00 80.06 165 GLN A N 1
ATOM 1329 C CA . GLN A 1 165 ? 12.108 -5.999 -10.063 1.00 80.06 165 GLN A CA 1
ATOM 1330 C C . GLN A 1 165 ? 13.125 -7.152 -9.942 1.00 80.06 165 GLN A C 1
ATOM 1332 O O . GLN A 1 165 ? 14.307 -6.967 -10.240 1.00 80.06 165 GLN A O 1
ATOM 1337 N N . VAL A 1 166 ? 12.691 -8.344 -9.519 1.00 77.62 166 VAL A N 1
ATOM 1338 C CA . VAL A 1 166 ? 13.518 -9.561 -9.554 1.00 77.62 166 VAL A CA 1
ATOM 1339 C C . VAL A 1 166 ? 13.748 -10.011 -10.996 1.00 77.62 166 VAL A C 1
ATOM 1341 O O . VAL A 1 166 ? 14.897 -10.243 -11.364 1.00 77.62 166 VAL A O 1
ATOM 1344 N N . GLU A 1 167 ? 12.701 -10.061 -11.820 1.00 73.56 167 GLU A N 1
ATOM 1345 C CA . GLU A 1 167 ? 12.787 -10.451 -13.238 1.00 73.56 167 GLU A CA 1
ATOM 1346 C C . GLU A 1 167 ? 13.674 -9.514 -14.060 1.00 73.56 167 GLU A C 1
ATOM 1348 O O . GLU A 1 167 ? 14.448 -9.958 -14.904 1.00 73.56 167 GLU A O 1
ATOM 1353 N N . VAL A 1 168 ? 13.613 -8.213 -13.775 1.00 71.50 168 VAL A N 1
ATOM 1354 C CA . VAL A 1 168 ? 14.422 -7.188 -14.451 1.00 71.50 168 VAL A CA 1
ATOM 1355 C C . VAL A 1 168 ? 15.873 -7.153 -13.917 1.00 71.50 168 VAL A C 1
ATOM 1357 O O . VAL A 1 168 ? 16.700 -6.379 -14.395 1.00 71.50 168 VAL A O 1
ATOM 1360 N N . GLY A 1 169 ? 16.227 -8.007 -12.947 1.00 65.50 169 GLY A N 1
ATOM 1361 C CA . GLY A 1 169 ? 17.604 -8.158 -12.457 1.00 65.50 169 GLY A CA 1
ATOM 1362 C C . GLY A 1 169 ? 18.080 -7.034 -11.531 1.00 65.50 169 GLY A C 1
ATOM 1363 O O . GLY A 1 169 ? 19.279 -6.858 -11.326 1.00 65.50 169 GLY A O 1
ATOM 1364 N N . VAL A 1 170 ? 17.153 -6.273 -10.945 1.00 68.50 170 VAL A N 1
ATOM 1365 C CA . VAL A 1 170 ? 17.414 -5.112 -10.069 1.00 68.50 170 VAL A CA 1
ATOM 1366 C C . VAL A 1 170 ? 17.032 -5.363 -8.615 1.00 68.50 170 VAL A C 1
ATOM 1368 O O . VAL A 1 170 ? 16.857 -4.446 -7.813 1.00 68.50 170 VAL A O 1
ATOM 1371 N N . SER A 1 171 ? 16.964 -6.636 -8.235 1.00 67.56 171 SER A N 1
ATOM 1372 C CA . SER A 1 171 ? 16.528 -7.083 -6.915 1.00 67.56 171 SER A CA 1
ATOM 1373 C C . SER A 1 171 ? 17.329 -6.509 -5.742 1.00 67.56 171 SER A C 1
ATOM 1375 O O . SER A 1 171 ? 16.809 -6.465 -4.628 1.00 67.56 171 SER A O 1
ATOM 1377 N N . SER A 1 172 ? 18.588 -6.121 -5.965 1.00 67.44 172 SER A N 1
ATOM 1378 C CA . SER A 1 172 ? 19.464 -5.513 -4.956 1.00 67.44 172 SER A CA 1
ATOM 1379 C C . SER A 1 172 ? 19.054 -4.080 -4.604 1.00 67.44 172 SER A C 1
ATOM 1381 O O . SER A 1 172 ? 19.224 -3.667 -3.456 1.00 67.44 172 SER A O 1
ATOM 1383 N N . TYR A 1 173 ? 18.451 -3.344 -5.545 1.00 71.25 173 TYR A N 1
ATOM 1384 C CA . TYR A 1 173 ? 18.010 -1.960 -5.342 1.00 71.25 173 TYR A CA 1
ATOM 1385 C C . TYR A 1 173 ? 16.723 -1.834 -4.531 1.00 71.25 173 TYR A C 1
ATOM 1387 O O . TYR A 1 173 ? 16.389 -0.727 -4.128 1.00 71.25 173 TYR A O 1
ATOM 1395 N N . ILE A 1 174 ? 16.032 -2.948 -4.279 1.00 81.44 174 ILE A N 1
ATOM 1396 C CA . ILE A 1 174 ? 14.780 -3.004 -3.512 1.00 81.44 174 ILE A CA 1
ATOM 1397 C C . ILE A 1 174 ? 14.934 -3.742 -2.179 1.00 81.44 174 ILE A C 1
ATOM 1399 O O . ILE A 1 174 ? 13.958 -4.235 -1.619 1.00 81.44 174 ILE A O 1
ATOM 1403 N N . SER A 1 175 ? 16.163 -3.876 -1.676 1.00 82.25 175 SER A N 1
ATOM 1404 C CA . SER A 1 175 ? 16.462 -4.624 -0.447 1.00 82.25 175 SER A CA 1
ATOM 1405 C C . SER A 1 175 ? 15.751 -4.057 0.786 1.00 82.25 175 SER A C 1
ATOM 1407 O O . SER A 1 175 ? 15.234 -4.824 1.599 1.00 82.25 175 SER A O 1
ATOM 1409 N N . ILE A 1 176 ? 15.663 -2.728 0.894 1.00 85.94 176 ILE A N 1
ATOM 1410 C CA . ILE A 1 176 ? 14.967 -2.039 1.989 1.00 85.94 176 ILE A CA 1
ATOM 1411 C C . ILE A 1 176 ? 13.470 -2.336 1.924 1.00 85.94 176 ILE A C 1
ATOM 1413 O O . ILE A 1 176 ? 12.888 -2.784 2.914 1.00 85.94 176 ILE A O 1
ATOM 1417 N N . LEU A 1 177 ? 12.864 -2.146 0.748 1.00 87.62 177 LEU A N 1
ATOM 1418 C CA . LEU A 1 177 ? 11.447 -2.417 0.530 1.00 87.62 177 LEU A CA 1
ATOM 1419 C C . LEU A 1 177 ? 11.092 -3.888 0.804 1.00 87.62 177 LEU A C 1
ATOM 1421 O O . LEU A 1 177 ? 10.116 -4.160 1.499 1.00 87.62 177 LEU A O 1
ATOM 1425 N N . LYS A 1 178 ? 11.919 -4.830 0.328 1.00 86.81 178 LYS A N 1
ATOM 1426 C CA . LYS A 1 178 ? 11.779 -6.268 0.616 1.00 86.81 178 LYS A CA 1
ATOM 1427 C C . LYS A 1 178 ? 11.797 -6.549 2.113 1.00 86.81 178 LYS A C 1
ATOM 1429 O O . LYS A 1 178 ? 10.900 -7.214 2.610 1.00 86.81 178 LYS A O 1
ATOM 1434 N N . SER A 1 179 ? 12.801 -6.034 2.823 1.00 87.31 179 SER A N 1
ATOM 1435 C CA . S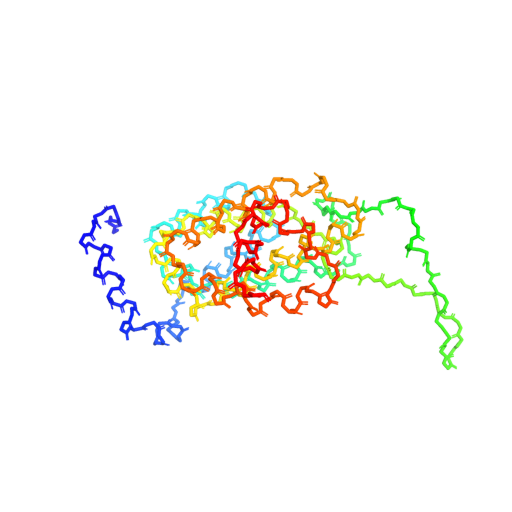ER A 1 179 ? 12.959 -6.258 4.264 1.00 87.31 179 SER A CA 1
ATOM 1436 C C . SER A 1 179 ? 11.747 -5.763 5.054 1.00 87.31 179 SER A C 1
ATOM 1438 O O . SER A 1 179 ? 11.209 -6.492 5.887 1.00 87.31 179 SER A O 1
ATOM 1440 N N . LYS A 1 180 ? 11.265 -4.554 4.745 1.00 89.38 180 LYS A N 1
ATOM 1441 C CA . LYS A 1 180 ? 10.070 -3.992 5.382 1.00 89.38 180 LYS A CA 1
ATOM 1442 C C . LYS A 1 180 ? 8.825 -4.814 5.078 1.00 89.38 180 LYS A C 1
ATOM 1444 O O . LYS A 1 180 ? 8.119 -5.186 6.005 1.00 89.38 180 LYS A O 1
ATOM 1449 N N . LEU A 1 181 ? 8.603 -5.178 3.813 1.00 91.88 181 LEU A N 1
ATOM 1450 C CA . LEU A 1 181 ? 7.451 -5.999 3.448 1.00 91.88 181 LEU A CA 1
ATOM 1451 C C . LEU A 1 181 ? 7.486 -7.353 4.164 1.00 91.88 181 LEU A C 1
ATOM 1453 O O . LEU A 1 181 ? 6.466 -7.783 4.693 1.00 91.88 181 LEU A O 1
ATOM 1457 N N . SER A 1 182 ? 8.652 -8.003 4.248 1.00 89.12 182 SER A N 1
ATOM 1458 C CA . SER A 1 182 ? 8.815 -9.240 5.021 1.00 89.12 182 SER A CA 1
ATOM 1459 C C . SER A 1 182 ? 8.374 -9.067 6.472 1.00 89.12 182 SER A C 1
ATOM 1461 O O . SER A 1 182 ? 7.674 -9.925 7.006 1.00 89.12 182 SER A O 1
ATOM 1463 N N . GLN A 1 183 ? 8.745 -7.954 7.113 1.00 90.25 183 GLN A N 1
ATOM 1464 C CA . GLN A 1 183 ? 8.319 -7.656 8.480 1.00 90.25 183 GLN A CA 1
ATOM 1465 C C . GLN A 1 183 ? 6.799 -7.484 8.573 1.00 90.25 183 GLN A C 1
ATOM 1467 O O . GLN A 1 183 ? 6.182 -8.127 9.424 1.00 90.25 183 GLN A O 1
ATOM 1472 N N . SER A 1 184 ? 6.178 -6.709 7.679 1.00 91.38 184 SER A N 1
ATOM 1473 C CA . SER A 1 184 ? 4.717 -6.549 7.639 1.00 91.38 184 SER A CA 1
ATOM 1474 C C . SER A 1 184 ? 4.012 -7.898 7.462 1.00 91.38 184 SER A C 1
ATOM 1476 O O . SER A 1 184 ? 3.067 -8.202 8.187 1.00 91.38 184 SER A O 1
ATOM 1478 N N . LEU A 1 185 ? 4.512 -8.765 6.574 1.00 91.81 185 LEU A N 1
ATOM 1479 C CA . LEU A 1 185 ? 3.948 -10.098 6.334 1.00 91.81 185 LEU A CA 1
ATOM 1480 C C . LEU A 1 185 ? 4.081 -11.030 7.549 1.00 91.81 185 LEU A C 1
ATOM 1482 O O . LEU A 1 185 ? 3.149 -11.777 7.847 1.00 91.81 185 LEU A O 1
ATOM 1486 N N . LEU A 1 186 ? 5.186 -10.967 8.298 1.00 90.38 186 LEU A N 1
ATOM 1487 C CA . LEU A 1 186 ? 5.332 -11.707 9.560 1.00 90.38 186 LEU A CA 1
ATOM 1488 C C . LEU A 1 186 ? 4.338 -11.220 10.627 1.00 90.38 186 LEU A C 1
ATOM 1490 O O . LEU A 1 186 ? 3.762 -12.022 11.371 1.00 90.38 186 LEU A O 1
ATOM 1494 N N . ILE A 1 187 ? 4.095 -9.908 10.694 1.00 91.75 187 ILE A N 1
ATOM 1495 C CA . ILE A 1 187 ? 3.088 -9.339 11.597 1.00 91.75 187 ILE A CA 1
ATOM 1496 C C . ILE A 1 187 ? 1.682 -9.765 11.155 1.00 91.75 187 ILE A C 1
ATOM 1498 O O . ILE A 1 187 ? 0.878 -10.138 12.009 1.00 91.75 187 ILE A O 1
ATOM 1502 N N . PHE A 1 188 ? 1.392 -9.784 9.851 1.00 92.94 188 PHE A N 1
ATOM 1503 C CA . PHE A 1 188 ? 0.120 -10.279 9.325 1.00 92.94 188 PHE A CA 1
ATOM 1504 C C . PHE A 1 188 ? -0.104 -11.741 9.727 1.00 92.94 188 PHE A C 1
ATOM 1506 O O . PHE A 1 188 ? -1.099 -12.050 10.382 1.00 92.94 188 PHE A O 1
ATOM 1513 N N . LYS A 1 189 ? 0.866 -12.618 9.443 1.00 91.12 189 LYS A N 1
ATOM 1514 C CA . LYS A 1 189 ? 0.804 -14.044 9.789 1.00 91.12 189 LYS A CA 1
ATOM 1515 C C . LYS A 1 189 ? 0.556 -14.272 11.281 1.00 91.12 189 LYS A C 1
ATOM 1517 O O . LYS A 1 189 ? -0.258 -15.113 11.649 1.00 91.12 189 LYS A O 1
ATOM 1522 N N . SER A 1 190 ? 1.237 -13.519 12.144 1.00 90.75 190 SER A N 1
ATOM 1523 C CA . SER A 1 190 ? 1.073 -13.646 13.600 1.00 90.75 190 SER A CA 1
ATOM 1524 C C . SER A 1 190 ? -0.222 -13.028 14.138 1.00 90.75 190 SER A C 1
ATOM 1526 O O . SER A 1 190 ? -0.705 -13.466 15.179 1.00 90.75 190 SER A O 1
ATOM 1528 N N . SER A 1 191 ? -0.798 -12.037 13.451 1.00 89.81 191 SER A N 1
ATOM 1529 C CA . SER A 1 191 ? -2.014 -11.341 13.901 1.00 89.81 191 SER A CA 1
ATOM 1530 C C . SER A 1 191 ? -3.299 -11.981 13.371 1.00 89.81 191 SER A C 1
ATOM 1532 O O . SER A 1 191 ? -4.308 -11.977 14.070 1.00 89.81 191 SER A O 1
ATOM 1534 N N . ASN A 1 192 ? -3.281 -12.526 12.152 1.00 89.62 192 ASN A N 1
ATOM 1535 C CA . ASN A 1 192 ? -4.432 -13.168 11.522 1.00 89.62 192 ASN A CA 1
ATOM 1536 C C . ASN A 1 192 ? -3.983 -14.294 10.571 1.00 89.62 192 ASN A C 1
ATOM 1538 O O . ASN A 1 192 ? -4.005 -14.161 9.346 1.00 89.62 192 ASN A O 1
ATOM 1542 N N . ARG A 1 193 ? -3.560 -15.419 11.163 1.00 89.94 193 ARG A N 1
ATOM 1543 C CA . ARG A 1 193 ? -3.016 -16.577 10.435 1.00 89.94 193 ARG A CA 1
ATOM 1544 C C . ARG A 1 193 ? -3.988 -17.153 9.406 1.00 89.94 193 ARG A C 1
ATOM 1546 O O . ARG A 1 193 ? -3.578 -17.443 8.293 1.00 89.94 193 ARG A O 1
ATOM 1553 N N . SER A 1 194 ? -5.270 -17.281 9.754 1.00 91.50 194 SER A N 1
ATOM 1554 C CA . SER A 1 194 ? -6.269 -17.873 8.855 1.00 91.50 194 SER A CA 1
ATOM 1555 C C . SER A 1 194 ? -6.404 -17.086 7.552 1.00 91.50 194 SER A C 1
ATOM 1557 O O . SER A 1 194 ? -6.460 -17.680 6.477 1.00 91.50 194 SER A O 1
ATOM 1559 N N . GLU A 1 195 ? -6.433 -15.758 7.640 1.00 90.56 195 GLU A N 1
ATOM 1560 C CA . GLU A 1 195 ? -6.516 -14.896 6.464 1.00 90.56 195 GLU A CA 1
ATOM 1561 C C . GLU A 1 195 ? -5.211 -14.848 5.679 1.00 90.56 195 GLU A C 1
ATOM 1563 O O . GLU A 1 195 ? -5.232 -14.840 4.449 1.00 90.56 195 GLU A O 1
ATOM 1568 N N . PHE A 1 196 ? -4.076 -14.872 6.376 1.00 90.50 196 PHE A N 1
ATOM 1569 C CA . PHE A 1 196 ? -2.765 -14.974 5.748 1.00 90.50 196 PHE A CA 1
ATOM 1570 C C . PHE A 1 196 ? -2.632 -16.262 4.919 1.00 90.50 196 PHE A C 1
ATOM 1572 O O . PHE A 1 196 ? -2.268 -16.203 3.743 1.00 90.50 196 PHE A O 1
ATOM 1579 N N . ASP A 1 197 ? -2.980 -17.415 5.494 1.00 89.44 197 ASP A N 1
ATOM 1580 C CA . ASP A 1 197 ? -2.925 -18.721 4.825 1.00 89.44 197 ASP A CA 1
ATOM 1581 C C . ASP A 1 197 ? -3.895 -18.760 3.624 1.00 89.44 197 ASP A C 1
ATOM 1583 O O . ASP A 1 197 ? -3.545 -19.219 2.536 1.00 89.44 197 ASP A O 1
ATOM 1587 N N . ARG A 1 198 ? -5.098 -18.182 3.769 1.00 90.19 198 ARG A N 1
ATOM 1588 C CA . ARG A 1 198 ? -6.072 -18.047 2.672 1.00 90.19 198 ARG A CA 1
ATOM 1589 C C . ARG A 1 198 ? -5.550 -17.181 1.520 1.00 90.19 198 ARG A C 1
ATOM 1591 O O . ARG A 1 198 ? -5.683 -17.559 0.357 1.00 90.19 198 ARG A O 1
ATOM 1598 N N . TRP A 1 199 ? -4.989 -16.015 1.837 1.00 89.12 199 TRP A N 1
ATOM 1599 C CA . TRP A 1 199 ? -4.464 -15.050 0.865 1.00 89.12 199 TRP A CA 1
ATOM 1600 C C . TRP A 1 199 ? -3.219 -15.570 0.139 1.00 89.12 199 TRP A C 1
ATOM 1602 O O . TRP A 1 199 ? -3.070 -15.381 -1.068 1.00 89.12 199 TRP A O 1
ATOM 1612 N N . THR A 1 200 ? -2.324 -16.253 0.852 1.00 84.50 200 THR A N 1
ATOM 1613 C CA . THR A 1 200 ? -1.147 -16.879 0.236 1.00 84.50 200 THR A CA 1
ATOM 1614 C C . THR A 1 200 ? -1.556 -18.013 -0.701 1.00 84.50 200 THR A C 1
ATOM 1616 O O . THR A 1 200 ? -1.116 -18.024 -1.849 1.00 84.50 200 THR A O 1
ATOM 1619 N N . ALA A 1 201 ? -2.469 -18.898 -0.289 1.00 81.81 201 ALA A N 1
ATOM 1620 C CA . ALA A 1 201 ? -2.958 -19.995 -1.128 1.00 81.81 201 ALA A CA 1
ATOM 1621 C C . ALA A 1 201 ? -3.625 -19.527 -2.437 1.00 81.81 201 ALA A C 1
ATOM 1623 O O . ALA A 1 201 ? -3.478 -20.178 -3.476 1.00 81.81 201 ALA A O 1
ATOM 1624 N N . SER A 1 202 ? -4.350 -18.402 -2.418 1.00 79.19 202 SER A N 1
ATOM 1625 C CA . SER A 1 202 ? -4.998 -17.860 -3.620 1.00 79.19 202 SER A CA 1
ATOM 1626 C C . SER A 1 202 ? -4.010 -17.177 -4.571 1.00 79.19 202 SER A C 1
ATOM 1628 O O . SER A 1 202 ? -4.098 -17.374 -5.784 1.00 79.19 202 SER A O 1
ATOM 1630 N N . ASN A 1 203 ? -3.040 -16.428 -4.041 1.00 70.31 203 ASN A N 1
ATOM 1631 C CA . ASN A 1 203 ? -2.064 -15.698 -4.851 1.00 70.31 203 ASN A CA 1
ATOM 1632 C C . ASN A 1 203 ? -0.906 -16.548 -5.359 1.00 70.31 203 ASN A C 1
ATOM 1634 O O . ASN A 1 203 ? -0.324 -16.197 -6.385 1.00 70.31 203 ASN A O 1
ATOM 1638 N N . LEU A 1 204 ? -0.569 -17.653 -4.686 1.00 61.25 204 LEU A N 1
ATOM 1639 C CA . LEU A 1 204 ? 0.464 -18.581 -5.151 1.00 61.25 204 LEU A CA 1
ATOM 1640 C C . LEU A 1 204 ? 0.197 -19.007 -6.597 1.00 61.25 204 LEU A C 1
ATOM 1642 O O . LEU A 1 204 ? 1.087 -18.889 -7.425 1.00 61.25 204 LEU A O 1
ATOM 1646 N N . LYS A 1 205 ? -1.054 -19.320 -6.953 1.00 55.81 205 LYS A N 1
ATOM 1647 C CA . LYS A 1 205 ? -1.433 -19.708 -8.325 1.00 55.81 205 LYS A CA 1
ATOM 1648 C C . LYS A 1 205 ? -1.277 -18.586 -9.361 1.00 55.81 205 LYS A C 1
ATOM 1650 O O . LYS A 1 205 ? -0.968 -18.849 -10.524 1.00 55.81 205 LYS A O 1
ATOM 1655 N N . GLU A 1 206 ? -1.517 -17.333 -8.976 1.00 55.31 206 GLU A N 1
ATOM 1656 C CA . GLU A 1 206 ? -1.405 -16.181 -9.883 1.00 55.31 206 GLU A CA 1
ATOM 1657 C C . GLU A 1 206 ? 0.050 -15.710 -10.037 1.00 55.31 206 GLU A C 1
ATOM 1659 O O . GLU A 1 206 ? 0.472 -15.313 -11.126 1.00 55.31 206 GLU A O 1
ATOM 1664 N N . LEU A 1 207 ? 0.840 -15.810 -8.967 1.00 54.34 207 LEU A N 1
ATOM 1665 C CA . LEU A 1 207 ? 2.273 -15.523 -8.961 1.00 54.34 207 LEU A CA 1
ATOM 1666 C C . LEU A 1 207 ? 3.082 -16.653 -9.621 1.00 54.34 207 LEU A C 1
ATOM 1668 O O . LEU A 1 207 ? 4.063 -16.367 -10.306 1.00 54.34 207 LEU A O 1
ATOM 1672 N N . GLU A 1 208 ? 2.657 -17.916 -9.501 1.00 51.38 208 GLU A N 1
ATOM 1673 C CA . GLU A 1 208 ? 3.249 -19.080 -10.186 1.00 51.38 208 GLU A CA 1
ATOM 1674 C C . GLU A 1 208 ? 3.147 -18.931 -11.701 1.00 51.38 208 GLU A C 1
ATOM 1676 O O . GLU A 1 208 ? 4.115 -19.176 -12.420 1.00 51.38 208 GLU A O 1
ATOM 1681 N N . ARG A 1 209 ? 2.014 -18.416 -12.193 1.00 51.72 209 ARG A N 1
ATOM 1682 C CA . ARG A 1 209 ? 1.841 -18.046 -13.605 1.00 51.72 209 ARG A CA 1
ATOM 1683 C C . ARG A 1 209 ? 2.813 -16.964 -14.081 1.00 51.72 209 ARG A C 1
ATOM 1685 O O . ARG A 1 209 ? 3.044 -16.872 -15.284 1.00 51.72 209 ARG A O 1
ATOM 1692 N N . LYS A 1 210 ? 3.367 -16.161 -13.168 1.00 52.78 210 LYS A N 1
ATOM 1693 C CA . LYS A 1 210 ? 4.363 -15.117 -13.454 1.00 52.78 210 LYS A CA 1
ATOM 1694 C C . LYS A 1 210 ? 5.812 -15.599 -13.258 1.00 52.78 210 LYS A C 1
ATOM 1696 O O . LYS A 1 210 ? 6.726 -14.852 -13.549 1.00 52.78 210 LYS A O 1
ATOM 1701 N N . GLY A 1 211 ? 6.049 -16.851 -12.848 1.00 43.88 211 GLY A N 1
ATOM 1702 C CA . GLY A 1 211 ? 7.355 -17.519 -12.990 1.00 43.88 211 GLY A CA 1
ATOM 1703 C C . GLY A 1 211 ? 8.419 -17.263 -11.908 1.00 43.88 211 GLY A C 1
ATOM 1704 O O . GLY A 1 211 ? 9.489 -17.858 -11.989 1.00 43.88 211 GLY A O 1
ATOM 1705 N N . SER A 1 212 ? 8.145 -16.463 -10.870 1.00 53.41 212 SER A N 1
ATOM 1706 C CA . SER A 1 212 ? 9.176 -16.018 -9.901 1.00 53.41 212 SER A CA 1
ATOM 1707 C C . SER A 1 212 ? 8.937 -16.446 -8.436 1.00 53.41 212 SER A C 1
ATOM 1709 O O . SER A 1 212 ? 9.494 -15.859 -7.506 1.00 53.41 212 SER A O 1
ATOM 1711 N N . VAL A 1 213 ? 8.114 -17.474 -8.195 1.00 50.84 213 VAL A N 1
ATOM 1712 C CA . VAL A 1 213 ? 7.629 -17.833 -6.843 1.00 50.84 213 VAL A CA 1
ATOM 1713 C C . VAL A 1 213 ? 8.679 -18.493 -5.953 1.00 50.84 213 VAL A C 1
ATOM 1715 O O . VAL A 1 213 ? 8.782 -18.131 -4.785 1.00 50.84 213 VAL A O 1
ATOM 1718 N N . SER A 1 214 ? 9.507 -19.405 -6.466 1.00 45.12 214 SER A N 1
ATOM 1719 C CA . SER A 1 214 ? 10.486 -20.112 -5.622 1.00 45.12 214 SER A CA 1
ATOM 1720 C C . SER A 1 214 ? 11.514 -19.160 -4.998 1.00 45.12 214 SER A C 1
ATOM 1722 O O . SER A 1 214 ? 11.823 -19.295 -3.818 1.00 45.12 214 SER A O 1
ATOM 1724 N N . LEU A 1 215 ? 11.949 -18.139 -5.746 1.00 50.81 215 LEU A N 1
ATOM 1725 C CA . LEU A 1 215 ? 12.854 -17.075 -5.290 1.00 50.81 215 LEU A CA 1
ATOM 1726 C C . LEU A 1 215 ? 12.190 -16.096 -4.310 1.00 50.81 215 LEU A C 1
ATOM 1728 O O . LEU A 1 215 ? 12.841 -15.619 -3.381 1.00 50.81 215 LEU A O 1
ATOM 1732 N N . LEU A 1 216 ? 10.902 -15.790 -4.500 1.00 51.28 216 LEU A N 1
ATOM 1733 C CA . LEU A 1 216 ? 10.130 -14.919 -3.607 1.00 51.28 216 LEU A CA 1
ATOM 1734 C C . LEU A 1 216 ? 9.644 -15.636 -2.342 1.00 51.28 216 LEU A C 1
ATOM 1736 O O . LEU A 1 216 ? 9.402 -14.982 -1.346 1.00 51.28 216 LEU A O 1
ATOM 1740 N N . LEU A 1 217 ? 9.516 -16.957 -2.314 1.00 52.06 217 LEU A N 1
ATOM 1741 C CA . LEU A 1 217 ? 9.200 -17.674 -1.074 1.00 52.06 217 LEU A CA 1
ATOM 1742 C C . LEU A 1 217 ? 10.468 -18.020 -0.289 1.00 52.06 217 LEU A C 1
ATOM 1744 O O . LEU A 1 217 ? 10.476 -17.943 0.942 1.00 52.06 217 LEU A O 1
ATOM 1748 N N . SER A 1 218 ? 11.569 -18.333 -0.985 1.00 49.97 218 SER A N 1
ATOM 1749 C CA . SER A 1 218 ? 12.866 -18.594 -0.354 1.00 49.97 218 SER A CA 1
ATOM 1750 C C . SER A 1 218 ? 13.491 -17.331 0.245 1.00 49.97 218 SER A C 1
ATOM 1752 O O . SER A 1 218 ? 14.058 -17.396 1.332 1.00 49.97 218 SER A O 1
ATOM 1754 N N . ALA A 1 219 ? 13.360 -16.169 -0.410 1.00 47.16 219 ALA A N 1
ATOM 1755 C CA . ALA A 1 219 ? 13.925 -14.905 0.078 1.00 47.16 219 ALA A CA 1
ATOM 1756 C C . ALA A 1 219 ? 13.197 -14.315 1.303 1.00 47.16 219 ALA A C 1
ATOM 1758 O O . ALA A 1 219 ? 13.757 -13.459 1.984 1.00 47.16 219 ALA A O 1
ATOM 1759 N N . TYR A 1 220 ? 11.972 -14.766 1.591 1.00 50.94 220 TYR A N 1
ATOM 1760 C CA . TYR A 1 220 ? 11.126 -14.244 2.675 1.00 50.94 220 TYR A CA 1
ATOM 1761 C C . TYR A 1 220 ? 11.023 -15.214 3.861 1.00 50.94 220 TYR A C 1
ATOM 1763 O O . TYR A 1 220 ? 10.197 -15.019 4.749 1.00 50.94 220 TYR A O 1
ATOM 1771 N N . GLY A 1 221 ? 11.836 -16.279 3.877 1.00 44.69 221 GLY A N 1
ATOM 1772 C CA . GLY A 1 221 ? 11.795 -17.302 4.927 1.00 44.69 221 GLY A CA 1
ATOM 1773 C C . GLY A 1 221 ? 10.506 -18.134 4.942 1.00 44.69 221 GLY A C 1
ATOM 1774 O O . GLY A 1 221 ? 10.263 -18.856 5.901 1.00 44.69 221 GLY A O 1
ATOM 1775 N N . MET A 1 222 ? 9.680 -18.056 3.891 1.00 48.75 222 MET A N 1
ATOM 1776 C CA . MET A 1 222 ? 8.405 -18.780 3.796 1.00 48.75 222 MET A CA 1
ATOM 1777 C C . MET A 1 222 ? 8.544 -20.168 3.154 1.00 48.75 222 MET A C 1
ATOM 1779 O O . MET A 1 222 ? 7.617 -20.968 3.214 1.00 48.75 222 MET A O 1
ATOM 1783 N N . ALA A 1 223 ? 9.703 -20.489 2.569 1.00 43.06 223 ALA A N 1
ATOM 1784 C CA . ALA A 1 223 ? 9.949 -21.785 1.932 1.00 43.06 223 ALA A CA 1
ATOM 1785 C C . ALA A 1 223 ? 10.065 -22.968 2.916 1.00 43.06 223 ALA A C 1
ATOM 1787 O O . ALA A 1 223 ? 9.904 -24.110 2.498 1.00 43.06 223 ALA A O 1
ATOM 1788 N N . GLN A 1 224 ? 10.341 -22.732 4.205 1.00 40.62 224 GLN A N 1
ATOM 1789 C CA . GLN A 1 224 ? 10.572 -23.824 5.163 1.00 40.62 224 GLN A CA 1
ATOM 1790 C C . GLN A 1 224 ? 9.300 -24.455 5.743 1.00 40.62 224 GLN A C 1
ATOM 1792 O O . GLN A 1 224 ? 9.390 -25.566 6.248 1.00 40.62 224 GLN A O 1
ATOM 1797 N N . GLU A 1 225 ? 8.130 -23.816 5.648 1.00 38.34 225 GLU A N 1
ATOM 1798 C CA . GLU A 1 225 ? 6.886 -24.371 6.218 1.00 38.34 225 GLU A CA 1
ATOM 1799 C C . GLU A 1 225 ? 5.947 -25.005 5.179 1.00 38.34 225 GLU A C 1
ATOM 1801 O O . GLU A 1 225 ? 5.136 -25.842 5.546 1.00 38.34 225 GLU A O 1
ATOM 1806 N N . LEU A 1 226 ? 6.087 -24.696 3.884 1.00 36.78 226 LEU A N 1
ATOM 1807 C CA . LEU A 1 226 ? 5.268 -25.308 2.820 1.00 36.78 226 LEU A CA 1
ATOM 1808 C C . LEU A 1 226 ? 5.855 -26.614 2.254 1.00 36.78 226 LEU A C 1
ATOM 1810 O O . LEU A 1 226 ? 5.197 -27.290 1.477 1.00 36.78 226 LEU A O 1
ATOM 1814 N N . LEU A 1 227 ? 7.084 -26.980 2.636 1.00 34.28 227 LEU A N 1
ATOM 1815 C CA . LEU A 1 227 ? 7.752 -28.222 2.210 1.00 34.28 227 LEU A CA 1
ATOM 1816 C C . LEU A 1 227 ? 7.740 -29.325 3.282 1.00 34.28 227 LEU A C 1
ATOM 1818 O O . LEU A 1 227 ? 8.346 -30.378 3.076 1.00 34.28 227 LEU A O 1
ATOM 1822 N N . VAL A 1 228 ? 7.092 -29.089 4.428 1.00 34.94 228 VAL A N 1
ATOM 1823 C CA . VAL A 1 228 ? 7.003 -30.078 5.517 1.00 34.94 228 VAL A CA 1
ATOM 1824 C C . VAL A 1 228 ? 5.713 -30.903 5.432 1.00 34.94 228 VAL A C 1
ATOM 1826 O O . VAL A 1 228 ? 5.752 -32.079 5.775 1.00 34.94 228 VAL A O 1
ATOM 1829 N N . ASP A 1 229 ? 4.629 -30.360 4.869 1.00 33.53 229 ASP A N 1
ATOM 1830 C CA . ASP A 1 229 ? 3.347 -31.080 4.769 1.00 33.53 229 ASP A CA 1
ATOM 1831 C C . ASP A 1 229 ? 3.247 -32.040 3.563 1.00 33.53 229 ASP A C 1
ATOM 1833 O O . ASP A 1 229 ? 2.396 -32.924 3.557 1.00 33.53 229 ASP A O 1
ATOM 1837 N N . ASP A 1 230 ? 4.164 -31.966 2.589 1.00 33.56 230 ASP A N 1
ATOM 1838 C CA . ASP A 1 230 ? 4.199 -32.881 1.428 1.00 33.56 230 ASP A CA 1
ATOM 1839 C C . ASP A 1 230 ? 5.050 -34.152 1.659 1.00 33.56 230 ASP A C 1
ATOM 1841 O O . ASP A 1 230 ? 5.369 -34.880 0.717 1.00 33.56 230 ASP A O 1
ATOM 1845 N N . LY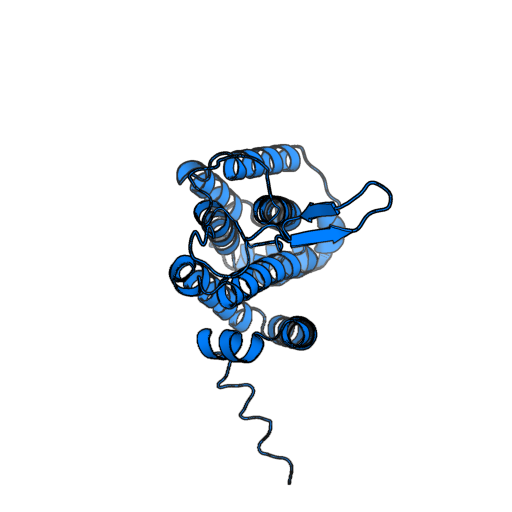S A 1 231 ? 5.444 -34.451 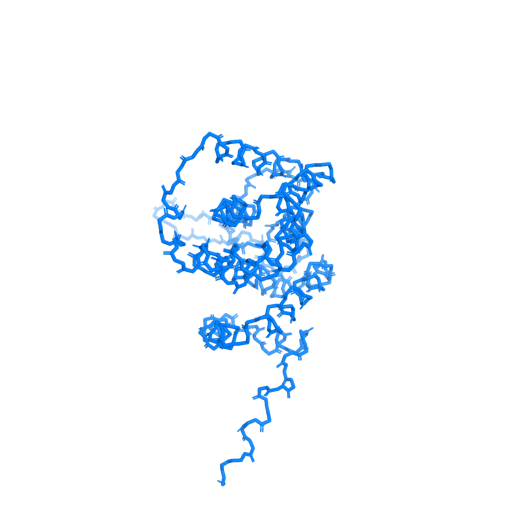2.909 1.00 32.75 231 LYS A N 1
ATOM 1846 C CA . LYS A 1 231 ? 6.213 -35.669 3.250 1.00 32.75 231 LYS A CA 1
ATOM 1847 C C . LYS A 1 231 ? 5.483 -36.709 4.100 1.00 32.75 231 LYS A C 1
ATOM 1849 O O . LYS A 1 231 ? 6.106 -37.701 4.469 1.00 32.75 231 LYS A O 1
ATOM 1854 N N . GLU A 1 232 ? 4.181 -36.567 4.331 1.00 32.34 232 GLU A N 1
ATOM 1855 C CA . GLU A 1 232 ? 3.383 -37.609 4.992 1.00 32.34 232 GLU A CA 1
ATOM 1856 C C . GLU A 1 232 ? 2.118 -37.988 4.214 1.00 32.34 232 GLU A C 1
ATOM 1858 O O . GLU A 1 232 ? 1.021 -37.943 4.754 1.00 32.34 232 GLU A O 1
ATOM 1863 N N . ILE A 1 233 ? 2.252 -38.440 2.962 1.00 29.55 233 ILE A N 1
ATOM 1864 C CA . ILE A 1 233 ? 1.276 -39.373 2.371 1.00 29.55 233 ILE A CA 1
ATOM 1865 C C . ILE A 1 233 ? 2.029 -40.411 1.519 1.00 29.55 233 ILE A C 1
ATOM 1867 O O . ILE A 1 233 ? 2.335 -40.151 0.361 1.00 29.55 233 ILE A O 1
ATOM 1871 N N . ILE A 1 234 ? 2.318 -41.547 2.174 1.00 35.28 234 ILE A N 1
ATOM 1872 C CA . ILE A 1 234 ? 2.615 -42.924 1.698 1.00 35.28 234 ILE A CA 1
ATOM 1873 C C . ILE A 1 234 ? 3.468 -43.074 0.430 1.00 35.28 234 ILE A C 1
ATOM 1875 O O . ILE A 1 234 ? 2.933 -42.924 -0.690 1.00 35.28 234 ILE A O 1
#

Secondary structure (DSSP, 8-state):
--TTSHHHHHHHHHHHHHHHHHHHH---HHHHHHHHHHHHHHHS--HHHHHHHHHHHHH-HHHHHHTHHHHHHHHHHHTS--SS--TT-B----SSSS-SPEEEEETTEEEEE----TTSSB-HHHHHHHHHHHHTS-HHHHHHHHHHTTHHHHHHHHHHHHHHHHHTT-GGGGHHHHHHHHHHHHHHHHH-HHHHHHHHHHHHHHHHTTT-HHHHHHTTT-TTTSSSGGG---

Sequence (234 aa):
MNLSDSQTRGILIQSVNLYSKEWVHWRTSLDDQLDLSIECLAMNPNQRQQQILSELAKRYPLLVVRGIHLFTRTLKQDGSFSKYSDIEKRGRVNNLLNNEPMDARTSFGILKVRVTHWGYSFTEPLWTSVLEIIDSIPKEVLYACGIEMGLLDLLNLFMSLIAVQVEVGVSSYISILKSKLSQSLLIFKSSNRSEFDRWTASNLKELERKGSVSLLLSAYGMAQELLVDDKEII

Radius of gyration: 20.12 Å; chains: 1; bounding box: 43×59×69 Å

Foldseek 3Di:
DPPVDPVNVVVVLVVCVVCLVVLLVDDDVVLVVVLVLLVVCLVPVDPVSLVVLLVCCLVPVSSVLSCVVSLLVSQQVQLDDDPDDPVQKPLPPPDDDQQFFDWDQDPVGTDGHGDDDRLSIGRLSSLLSSLSSLVSHPLLCCLRSSVVSCVLVNLVSLVVNLLVCVVSVNNVVCPVVLVSSLVVLVSNCVNPVVVSVVSCVVCVVVVVVVPCVVVSCVVSVNVPPVVPVVPPDD